Protein AF-A0A4Y2RDF8-F1 (afdb_monomer)

Sequence (264 aa):
EPVQEPASNEVEETNDKQSPEEETRMRTADEQLLQEAARREKRLGLRQSYPLIWIGDLFLVNFEVRVEIRLAYGDLAVFKNAAPSSTAAHPRIHVRKKLKFDDVPQKYLKQKIQAEKGSCVLIALPLDGNVAQWKCLQKQFIYYFNQQKIVGVSSSTRWKTRIGPSFAEPESEKVEKTDDKQPYEMKTSTSAADKEFASKRTKYEMLLFPPSKFVHRNLLPVAPKLTELLYKDQIPHLMLIISNFFHCLRCAQLLKENIQEMQL

InterPro domains:
  IPR010912 Spen paralogue/orthologue C-terminal, metazoa [PS50917] (43-245)
  IPR016194 SPOC-like, C-terminal domain superfamily [G3DSA:2.40.290.10] (43-244)
  IPR016194 SPOC-like, C-terminal domain superfamily [SSF100939] (46-242)

pLDDT: mean 71.4, std 22.65, range [27.23, 97.25]

Solvent-accessible surface area (backbone atoms only — not comparable to full-atom values): 15598 Å² total; per-residue (Å²): 131,85,87,82,84,79,89,80,90,78,90,74,77,87,73,81,71,68,50,74,67,54,56,52,50,49,54,52,50,52,53,52,51,52,51,49,50,53,53,49,52,53,52,50,54,54,56,72,74,28,55,78,77,46,65,30,34,42,35,48,93,92,45,75,32,48,30,36,31,24,50,56,42,48,29,64,64,52,46,68,76,48,48,65,54,74,84,43,100,66,28,65,48,54,46,78,46,74,42,50,54,85,76,48,65,59,74,61,49,52,55,40,68,73,27,52,72,73,13,26,36,31,39,36,32,46,42,84,93,38,65,66,30,43,49,37,41,41,64,56,50,36,42,49,29,59,74,69,43,34,29,37,30,28,72,47,92,74,62,82,80,76,88,67,90,80,72,82,73,81,89,75,80,91,80,90,84,86,88,88,80,86,86,85,87,79,80,80,75,73,46,71,63,61,59,52,58,71,58,59,70,85,43,34,35,36,38,40,36,42,82,44,74,65,49,51,67,60,36,37,85,66,31,45,71,59,41,51,52,38,61,75,72,63,51,62,47,32,44,33,42,36,30,70,44,68,69,52,60,57,50,53,50,52,49,52,52,55,52,55,64,73,73,111

Mean predicted aligned error: 15.6 Å

Nearest PDB structures (foldseek):
  7z1k-assembly1_A  TM=8.233E-01  e=2.618E-13  Homo sapiens
  1ow1-assembly1_A  TM=8.343E-01  e=1.389E-12  Homo sapiens
  7z27-assembly1_A  TM=7.099E-01  e=2.855E-09  Homo sapiens
  7z27-assembly1_B  TM=7.586E-01  e=2.917E-08  Homo sapiens

Organism: Araneus ventricosus (NCBI:txid182803)

Foldseek 3Di:
DDDDDDDDDDPDDPPPPPDPVRVVVVVVVVVVVVVVVVLVVLVVVLDVVWDFDDWAWEADDPAIATWTKTFLAADVVLCVLWDADPPDPGGYFYQPDKDALVLDPLVVVLVQLVDRYQKTKMKIAGDPPDVVNQCRLVVPPQVVCVVRNIKGKTKDPDRDDDPDDPPDDPDDDDDDDDDDDDDDDDPPCPDVVVVVVVVPDLIKMKIKAWDDPSCLVSSCVRRVSSSCSCVVSVGGMIMIMIGSCVVPSVVSVVVVVVVVVVVD

Structure (mmCIF, N/CA/C/O backbone):
data_AF-A0A4Y2RDF8-F1
#
_entry.id   AF-A0A4Y2RDF8-F1
#
loop_
_atom_site.group_PDB
_atom_site.id
_atom_site.type_symbol
_atom_site.label_atom_id
_atom_site.label_alt_id
_atom_site.label_comp_id
_atom_site.label_asym_id
_atom_site.label_entity_id
_atom_site.label_seq_id
_atom_site.pdbx_PDB_ins_code
_atom_site.Cartn_x
_atom_site.Cartn_y
_atom_site.Cartn_z
_atom_site.occupancy
_atom_site.B_iso_or_equiv
_atom_site.auth_seq_id
_atom_site.auth_comp_id
_atom_site.auth_asym_id
_atom_site.auth_atom_id
_atom_site.pdbx_PDB_model_num
ATOM 1 N N . GLU A 1 1 ? 57.483 -16.597 -73.719 1.00 41.75 1 GLU A N 1
ATOM 2 C CA . GLU A 1 1 ? 58.187 -16.664 -72.419 1.00 41.75 1 GLU A CA 1
ATOM 3 C C . GLU A 1 1 ? 59.052 -15.421 -72.254 1.00 41.75 1 GLU A C 1
ATOM 5 O O . GLU A 1 1 ? 59.444 -14.880 -73.287 1.00 41.75 1 GLU A O 1
ATOM 10 N N . PRO A 1 2 ? 59.337 -14.952 -71.027 1.00 45.59 2 PRO A N 1
ATOM 11 C CA . PRO A 1 2 ? 59.030 -15.556 -69.718 1.00 45.59 2 PRO A CA 1
ATOM 12 C C . PRO A 1 2 ? 57.703 -14.989 -69.169 1.00 45.59 2 PRO A C 1
ATOM 14 O O . PRO A 1 2 ? 57.384 -13.836 -69.427 1.00 45.59 2 PRO A O 1
ATOM 17 N N . VAL A 1 3 ? 56.750 -15.744 -68.613 1.00 43.94 3 VAL A N 1
ATOM 18 C CA . VAL A 1 3 ? 56.763 -16.716 -67.497 1.00 43.94 3 VAL A CA 1
ATOM 19 C C . VAL A 1 3 ? 57.262 -16.096 -66.200 1.00 43.94 3 VAL A C 1
ATOM 21 O O . VAL A 1 3 ? 58.461 -16.072 -65.955 1.00 43.94 3 VAL A O 1
ATOM 24 N N . GLN A 1 4 ? 56.309 -15.657 -65.372 1.00 38.34 4 GLN A N 1
ATOM 25 C CA . GLN A 1 4 ? 56.281 -15.943 -63.934 1.00 38.34 4 GLN A CA 1
ATOM 26 C C . GLN A 1 4 ? 54.918 -15.544 -63.339 1.00 38.34 4 GLN A C 1
ATOM 28 O O . GLN A 1 4 ? 54.668 -14.390 -63.016 1.00 38.34 4 GLN A O 1
ATOM 33 N N . GLU A 1 5 ? 54.043 -16.538 -63.203 1.00 43.81 5 GLU A N 1
ATOM 34 C CA . GLU A 1 5 ? 53.232 -16.724 -61.992 1.00 43.81 5 GLU A CA 1
ATOM 35 C C . GLU A 1 5 ? 54.043 -17.645 -61.055 1.00 43.81 5 GLU A C 1
ATOM 37 O O . GLU A 1 5 ? 54.848 -18.447 -61.549 1.00 43.81 5 GLU A O 1
ATOM 42 N N . PRO A 1 6 ? 53.890 -17.532 -59.724 1.00 45.00 6 PRO A N 1
ATOM 43 C CA . PRO A 1 6 ? 52.892 -18.392 -59.083 1.00 45.00 6 PRO A CA 1
ATOM 44 C C . PRO A 1 6 ? 52.112 -17.747 -57.922 1.00 45.00 6 PRO A C 1
ATOM 46 O O . PRO A 1 6 ? 52.633 -16.903 -57.203 1.00 45.00 6 PRO A O 1
ATOM 49 N N . ALA A 1 7 ? 50.874 -18.238 -57.765 1.00 38.28 7 ALA A N 1
ATOM 50 C CA . ALA A 1 7 ? 50.179 -18.646 -56.532 1.00 38.28 7 ALA A CA 1
ATOM 51 C C . ALA A 1 7 ? 50.362 -17.780 -55.261 1.00 38.28 7 ALA A C 1
ATOM 53 O O . ALA A 1 7 ? 51.463 -17.566 -54.773 1.00 38.28 7 ALA A O 1
ATOM 54 N N . SER A 1 8 ? 49.311 -17.417 -54.525 1.00 39.34 8 SER A N 1
ATOM 55 C CA . SER A 1 8 ? 48.459 -18.366 -53.794 1.00 39.34 8 SER A CA 1
ATOM 56 C C . SER A 1 8 ? 47.282 -17.623 -53.153 1.00 39.34 8 SER A C 1
ATOM 58 O O . SER A 1 8 ? 47.418 -16.469 -52.757 1.00 39.34 8 SER A O 1
ATOM 60 N N . ASN A 1 9 ? 46.152 -18.317 -53.020 1.00 46.41 9 ASN A N 1
ATOM 61 C CA . ASN A 1 9 ? 45.023 -17.936 -52.176 1.00 46.41 9 ASN A CA 1
ATOM 62 C C . ASN A 1 9 ? 45.459 -17.664 -50.732 1.00 46.41 9 ASN A C 1
ATOM 64 O O . ASN A 1 9 ? 46.048 -18.555 -50.130 1.00 46.41 9 ASN A O 1
ATOM 68 N N . GLU A 1 10 ? 44.998 -16.561 -50.145 1.00 39.53 10 GLU A N 1
ATOM 69 C CA . GLU A 1 10 ? 44.639 -16.531 -48.725 1.00 39.53 10 GLU A CA 1
ATOM 70 C C . GLU A 1 10 ? 43.267 -15.866 -48.583 1.00 39.53 10 GLU A C 1
ATOM 72 O O . GLU A 1 10 ? 43.084 -14.656 -48.709 1.00 39.53 10 GLU A O 1
ATOM 77 N N . VAL A 1 11 ? 42.270 -16.726 -48.383 1.00 53.81 11 VAL A N 1
ATOM 78 C CA . VAL A 1 11 ? 41.083 -16.389 -47.609 1.00 53.81 11 VAL A CA 1
ATOM 79 C C . VAL A 1 11 ? 41.584 -16.250 -46.176 1.00 53.81 11 VAL A C 1
ATOM 81 O O . VAL A 1 11 ? 41.908 -17.262 -45.564 1.00 53.81 11 VAL A O 1
ATOM 84 N N . GLU A 1 12 ? 41.653 -15.036 -45.642 1.00 40.97 12 GLU A N 1
ATOM 85 C CA . GLU A 1 12 ? 41.773 -14.838 -44.198 1.00 40.97 12 GLU A CA 1
ATOM 86 C C . GLU A 1 12 ? 40.675 -13.892 -43.720 1.00 40.97 12 GLU A C 1
ATOM 88 O O . GLU A 1 12 ? 40.659 -12.691 -43.986 1.00 40.97 12 GLU A O 1
ATOM 93 N N . GLU A 1 13 ? 39.698 -14.546 -43.094 1.00 43.19 13 GLU A N 1
ATOM 94 C CA . GLU A 1 13 ? 38.758 -14.069 -42.092 1.00 43.19 13 GLU A CA 1
ATOM 95 C C . GLU A 1 13 ? 38.870 -12.581 -41.742 1.00 43.19 13 GLU A C 1
ATOM 97 O O . GLU A 1 13 ? 39.771 -12.141 -41.024 1.00 43.19 13 GLU A O 1
ATOM 102 N N . THR A 1 14 ? 37.836 -11.823 -42.113 1.00 36.94 14 THR A N 1
ATOM 103 C CA . THR A 1 14 ? 37.404 -10.671 -41.322 1.00 36.94 14 THR A CA 1
ATOM 104 C C . THR A 1 14 ? 36.994 -11.189 -39.947 1.00 36.94 14 THR A C 1
ATOM 106 O O . THR A 1 14 ? 35.828 -11.472 -39.679 1.00 36.94 14 THR A O 1
ATOM 109 N N . ASN A 1 15 ? 37.988 -11.397 -39.089 1.00 45.19 15 ASN A N 1
ATOM 110 C CA . ASN A 1 15 ? 37.804 -11.639 -37.677 1.00 45.19 15 ASN A CA 1
ATOM 111 C C . ASN A 1 15 ? 37.288 -10.315 -37.106 1.00 45.19 15 ASN A C 1
ATOM 113 O O . ASN A 1 15 ? 38.071 -9.437 -36.735 1.00 45.19 15 ASN A O 1
ATOM 117 N N . ASP A 1 16 ? 35.961 -10.164 -37.102 1.00 49.50 16 ASP A N 1
ATOM 118 C CA . ASP A 1 16 ? 35.228 -9.183 -36.308 1.00 49.50 16 ASP A CA 1
ATOM 119 C C . ASP A 1 16 ? 35.537 -9.469 -34.834 1.00 49.50 16 ASP A C 1
ATOM 121 O O . ASP A 1 16 ? 34.759 -10.064 -34.088 1.00 49.50 16 ASP A O 1
ATOM 125 N N . LYS A 1 17 ? 36.738 -9.074 -34.403 1.00 51.31 17 LYS A N 1
ATOM 126 C CA . LYS A 1 17 ? 37.098 -8.977 -32.998 1.00 51.31 17 LYS A CA 1
ATOM 127 C C . LYS A 1 17 ? 36.270 -7.833 -32.443 1.00 51.31 17 LYS A C 1
ATOM 129 O O . LYS A 1 17 ? 36.720 -6.687 -32.418 1.00 51.31 17 LYS A O 1
ATOM 134 N N . GLN A 1 18 ? 35.045 -8.155 -32.028 1.00 55.91 18 GLN A N 1
ATOM 135 C CA . GLN A 1 18 ? 34.270 -7.308 -31.137 1.00 55.91 18 GLN A CA 1
ATOM 136 C C . GLN A 1 18 ? 35.207 -6.841 -30.030 1.00 55.91 18 GLN A C 1
ATOM 138 O O . GLN A 1 18 ? 35.876 -7.643 -29.373 1.00 55.91 18 GLN A O 1
ATOM 143 N N . SER A 1 19 ? 35.319 -5.520 -29.904 1.00 59.12 19 SER A N 1
ATOM 144 C CA . SER A 1 19 ? 36.181 -4.902 -28.908 1.00 59.12 19 SER A CA 1
ATOM 145 C C . SER A 1 19 ? 35.853 -5.502 -27.534 1.00 59.12 19 SER A C 1
ATOM 147 O O . SER A 1 19 ? 34.668 -5.681 -27.230 1.00 59.12 19 SER A O 1
ATOM 149 N N . PRO A 1 20 ? 36.848 -5.776 -26.670 1.00 62.62 20 PRO A N 1
ATOM 150 C CA . PRO A 1 20 ? 36.609 -6.280 -25.316 1.00 62.62 20 PRO A CA 1
ATOM 151 C C . PRO A 1 20 ? 35.584 -5.434 -24.538 1.00 62.62 20 PRO A C 1
ATOM 153 O O . PRO A 1 20 ? 34.871 -5.936 -23.669 1.00 62.62 20 PRO A O 1
ATOM 156 N N . GLU A 1 21 ? 35.472 -4.144 -24.869 1.00 63.12 21 GLU A N 1
ATOM 157 C CA . GLU A 1 21 ? 34.476 -3.237 -24.299 1.00 63.12 21 GLU A CA 1
ATOM 158 C C . GLU A 1 21 ? 33.041 -3.545 -24.745 1.00 63.12 21 GLU A C 1
ATOM 160 O O . GLU A 1 21 ? 32.105 -3.385 -23.964 1.00 63.12 21 GLU A O 1
ATOM 165 N N . GLU A 1 22 ? 32.849 -3.980 -25.986 1.00 62.03 22 GLU A N 1
ATOM 166 C CA . GLU A 1 22 ? 31.542 -4.285 -26.567 1.00 62.03 22 GLU A CA 1
ATOM 167 C C . GLU A 1 22 ? 31.028 -5.643 -26.080 1.00 62.03 22 GLU A C 1
ATOM 169 O O . GLU A 1 22 ? 29.873 -5.755 -25.670 1.00 62.03 22 GLU A O 1
ATOM 174 N N . GLU A 1 23 ? 31.916 -6.634 -25.966 1.00 62.25 23 GLU A N 1
ATOM 175 C CA . GLU A 1 23 ? 31.607 -7.930 -25.354 1.00 62.25 23 GLU A CA 1
ATOM 176 C C . GLU A 1 23 ? 31.261 -7.786 -23.859 1.00 62.25 23 GLU A C 1
ATOM 178 O O . GLU A 1 23 ? 30.297 -8.379 -23.369 1.00 62.25 23 GLU A O 1
ATOM 183 N N . THR A 1 24 ? 31.975 -6.917 -23.132 1.00 66.94 24 THR A N 1
ATOM 184 C CA . THR A 1 24 ? 31.667 -6.614 -21.723 1.00 66.94 24 THR A CA 1
ATOM 185 C C . THR A 1 24 ? 30.331 -5.872 -21.578 1.00 66.94 24 THR A C 1
ATOM 187 O O . THR A 1 24 ? 29.548 -6.167 -20.668 1.00 66.94 24 THR A O 1
ATOM 190 N N . ARG A 1 25 ? 30.014 -4.937 -22.487 1.00 66.88 25 ARG A N 1
ATOM 191 C CA . ARG A 1 25 ? 28.723 -4.223 -22.505 1.00 66.88 25 ARG A CA 1
ATOM 192 C C . ARG A 1 25 ? 27.553 -5.156 -22.809 1.00 66.88 25 ARG A C 1
ATOM 194 O O . ARG A 1 25 ? 26.530 -5.049 -22.136 1.00 66.88 25 ARG A O 1
ATOM 201 N N . MET A 1 26 ? 27.703 -6.079 -23.759 1.00 59.88 26 MET A N 1
ATOM 202 C CA . MET A 1 26 ? 26.665 -7.063 -24.083 1.00 59.88 26 MET A CA 1
ATOM 203 C C . MET A 1 26 ? 26.424 -8.042 -22.932 1.00 59.88 26 MET A C 1
ATOM 205 O O . MET A 1 26 ? 25.277 -8.224 -22.535 1.00 59.88 26 MET A O 1
ATOM 209 N N . ARG A 1 27 ? 27.481 -8.570 -22.296 1.00 66.69 27 ARG A N 1
ATOM 210 C CA . ARG A 1 27 ? 27.340 -9.423 -21.098 1.00 66.69 27 ARG A CA 1
ATOM 211 C C . ARG A 1 27 ? 26.617 -8.702 -19.957 1.00 66.69 27 ARG A C 1
ATOM 213 O O . ARG A 1 27 ? 25.737 -9.272 -19.320 1.00 66.69 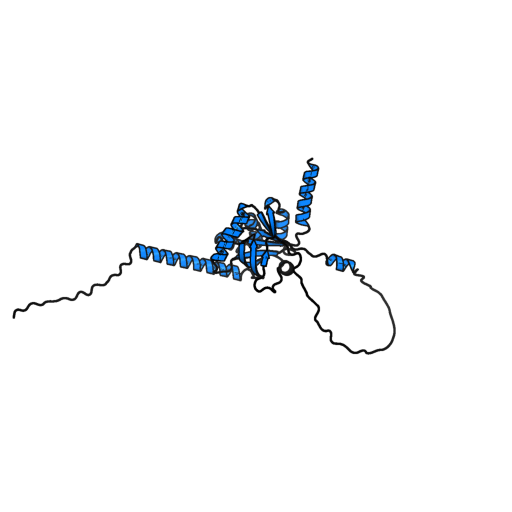27 ARG A O 1
ATOM 220 N N . THR A 1 28 ? 26.922 -7.419 -19.753 1.00 73.94 28 THR A N 1
ATOM 221 C CA . THR A 1 28 ? 26.233 -6.587 -18.753 1.00 73.94 28 THR A CA 1
ATOM 222 C C . THR A 1 28 ? 24.757 -6.363 -19.114 1.00 73.94 28 THR A C 1
ATOM 224 O O . THR A 1 28 ? 23.900 -6.327 -18.230 1.00 73.94 28 THR A O 1
ATOM 227 N N . ALA A 1 29 ? 24.438 -6.203 -20.401 1.00 73.94 29 ALA A N 1
ATOM 228 C CA . ALA A 1 29 ? 23.066 -6.024 -20.871 1.00 73.94 29 ALA A CA 1
ATOM 229 C C . ALA A 1 29 ? 22.230 -7.305 -20.710 1.00 73.94 29 ALA A C 1
ATOM 231 O O . ALA A 1 29 ? 21.101 -7.230 -20.220 1.00 73.94 29 ALA A O 1
ATOM 232 N N . ASP A 1 30 ? 22.795 -8.469 -21.030 1.00 75.94 30 ASP A N 1
ATOM 233 C CA . ASP A 1 30 ? 22.138 -9.768 -20.849 1.00 75.94 30 ASP A CA 1
ATOM 234 C C . ASP A 1 30 ? 21.890 -10.077 -19.369 1.00 75.94 30 ASP A C 1
ATOM 236 O O . ASP A 1 30 ? 20.794 -10.501 -18.994 1.00 75.94 30 ASP A O 1
ATOM 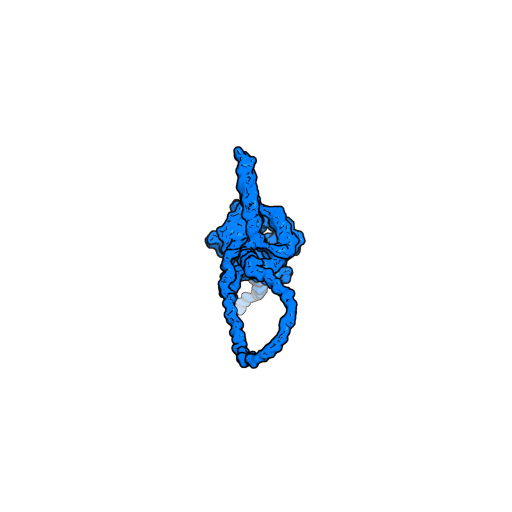240 N N . GLU A 1 31 ? 22.854 -9.775 -18.493 1.00 75.94 31 GLU A N 1
ATOM 241 C CA . GLU A 1 31 ? 22.674 -9.887 -17.042 1.00 75.94 31 GLU A CA 1
ATOM 242 C C . GLU A 1 31 ? 21.566 -8.963 -16.519 1.00 75.94 31 GLU A C 1
ATOM 244 O O . GLU A 1 31 ? 20.743 -9.377 -15.697 1.00 75.94 31 GLU A O 1
ATOM 249 N N . GLN A 1 32 ? 21.491 -7.720 -17.006 1.00 77.44 32 GLN A N 1
ATOM 250 C CA . GLN A 1 32 ? 20.413 -6.793 -16.644 1.00 77.44 32 GLN A CA 1
ATOM 251 C C . GLN A 1 32 ? 19.046 -7.293 -17.119 1.00 77.44 32 GLN A C 1
ATOM 253 O O . GLN A 1 32 ? 18.057 -7.176 -16.386 1.00 77.44 32 GLN A O 1
ATOM 258 N N . LEU A 1 33 ? 18.984 -7.871 -18.317 1.00 76.38 33 LEU A N 1
ATOM 259 C CA . LEU A 1 33 ? 17.758 -8.391 -18.910 1.00 76.38 33 LEU A CA 1
ATOM 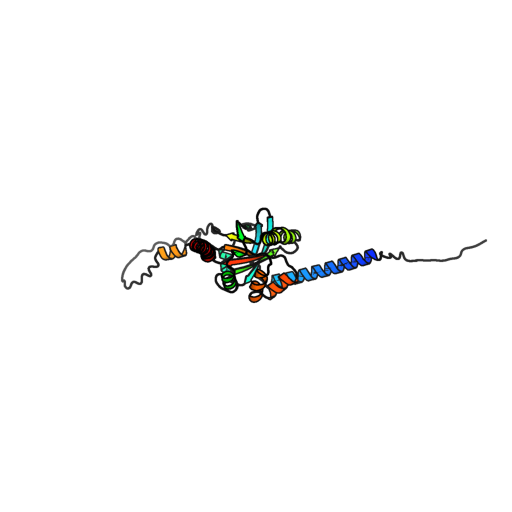260 C C . LEU A 1 33 ? 17.263 -9.637 -18.161 1.00 76.38 33 LEU A C 1
ATOM 262 O O . LEU A 1 33 ? 16.082 -9.713 -17.816 1.00 76.38 33 LEU A O 1
ATOM 266 N N . LEU A 1 34 ? 18.167 -10.551 -17.800 1.00 73.25 34 LEU A N 1
ATOM 267 C CA . LEU A 1 34 ? 17.894 -11.693 -16.920 1.00 73.25 34 LEU A CA 1
ATOM 268 C C . LEU A 1 34 ? 17.412 -11.244 -15.536 1.00 73.25 34 LEU A C 1
ATOM 270 O O . LEU A 1 34 ? 16.440 -11.784 -15.000 1.00 73.25 34 LEU A O 1
ATOM 274 N N . GLN A 1 35 ? 18.045 -10.221 -14.960 1.00 74.56 35 GLN A N 1
ATOM 275 C CA . GLN A 1 35 ? 17.655 -9.695 -13.655 1.00 74.56 35 GLN A CA 1
ATOM 276 C C . GLN A 1 35 ? 16.261 -9.047 -13.693 1.00 74.56 35 GLN A C 1
ATOM 278 O O . GLN A 1 35 ? 15.476 -9.218 -12.757 1.00 74.56 35 GLN A O 1
ATOM 283 N N . GLU A 1 36 ? 15.918 -8.334 -14.768 1.00 74.50 36 GLU A N 1
ATOM 284 C CA . GLU A 1 36 ? 14.583 -7.760 -14.951 1.00 74.50 36 GLU A CA 1
ATOM 285 C C . GLU A 1 36 ? 13.522 -8.833 -15.227 1.00 74.50 36 GLU A C 1
ATOM 287 O O . GLU A 1 36 ? 12.419 -8.753 -14.680 1.00 74.50 36 GLU A O 1
ATOM 292 N N . ALA A 1 37 ? 13.856 -9.875 -15.995 1.00 68.56 37 ALA A N 1
ATOM 293 C CA . ALA A 1 37 ? 12.984 -11.027 -16.211 1.00 68.56 37 ALA A CA 1
ATOM 294 C C . ALA A 1 37 ? 12.666 -11.742 -14.887 1.00 68.56 37 ALA A C 1
ATOM 296 O O . ALA A 1 37 ? 11.494 -11.942 -14.563 1.00 68.56 37 ALA A O 1
ATOM 297 N N . ALA A 1 38 ? 13.679 -12.000 -14.054 1.00 69.94 38 ALA A N 1
ATOM 298 C CA . ALA A 1 38 ? 13.498 -12.582 -12.725 1.00 69.94 38 ALA A CA 1
ATOM 299 C C . ALA A 1 38 ? 12.664 -11.675 -11.798 1.00 69.94 38 ALA A C 1
ATOM 301 O O . ALA A 1 38 ? 11.783 -12.146 -11.073 1.00 69.94 38 ALA A O 1
ATOM 302 N N . ARG A 1 39 ? 12.881 -10.350 -11.831 1.00 72.75 39 ARG A N 1
ATOM 303 C CA . ARG A 1 39 ? 12.031 -9.387 -11.101 1.00 72.75 39 ARG A CA 1
ATOM 304 C C . ARG A 1 39 ? 10.587 -9.420 -11.592 1.00 72.75 39 ARG A C 1
ATOM 306 O O . ARG A 1 39 ? 9.659 -9.261 -10.798 1.00 72.75 39 ARG A O 1
ATOM 313 N N . ARG A 1 40 ? 10.369 -9.576 -12.896 1.00 71.75 40 ARG A N 1
ATOM 314 C CA . ARG A 1 40 ? 9.034 -9.661 -13.498 1.00 71.75 40 ARG A CA 1
ATOM 315 C C . ARG A 1 40 ? 8.315 -10.937 -13.069 1.00 71.75 40 ARG A C 1
ATOM 317 O O . ARG A 1 40 ? 7.166 -10.857 -12.649 1.00 71.75 40 ARG A O 1
ATOM 324 N N . GLU A 1 41 ? 8.990 -12.076 -13.090 1.00 69.44 41 GLU A N 1
ATOM 325 C CA . GLU A 1 41 ? 8.427 -13.357 -12.655 1.00 69.44 41 GLU A CA 1
ATOM 326 C C . GLU A 1 41 ? 8.017 -13.340 -11.174 1.00 69.44 41 GLU A C 1
ATOM 328 O O . GLU A 1 41 ? 6.893 -13.703 -10.825 1.00 69.44 41 GLU A O 1
ATOM 333 N N . LYS A 1 42 ? 8.862 -12.795 -10.293 1.00 70.69 42 LYS A N 1
ATOM 334 C CA . LYS A 1 42 ? 8.507 -12.621 -8.874 1.00 70.69 42 LYS A CA 1
ATOM 335 C C . LYS A 1 42 ? 7.296 -11.709 -8.672 1.00 70.69 42 LYS A C 1
ATOM 337 O O . LYS A 1 42 ? 6.428 -12.005 -7.847 1.00 70.69 42 LYS A O 1
ATOM 342 N N . ARG A 1 43 ? 7.201 -10.617 -9.442 1.00 73.38 43 ARG A N 1
ATOM 343 C CA . ARG A 1 43 ? 6.013 -9.747 -9.439 1.00 73.38 43 ARG A CA 1
ATOM 344 C C . ARG A 1 43 ? 4.768 -10.511 -9.879 1.00 73.38 43 ARG A C 1
ATOM 346 O O . ARG A 1 43 ? 3.718 -10.325 -9.274 1.00 73.38 43 ARG A O 1
ATOM 353 N N . LEU A 1 44 ? 4.867 -11.418 -10.849 1.00 69.19 44 LEU A N 1
ATOM 354 C CA . LEU A 1 44 ? 3.750 -12.287 -11.234 1.00 69.19 44 LEU A CA 1
ATOM 355 C C . LEU A 1 44 ? 3.323 -13.213 -10.083 1.00 69.19 44 LEU A C 1
ATOM 357 O O . LEU A 1 44 ? 2.127 -13.318 -9.814 1.00 69.19 44 LEU A O 1
ATOM 361 N N . GLY A 1 45 ? 4.267 -13.791 -9.333 1.00 72.25 45 GLY A N 1
ATOM 362 C CA . GLY A 1 45 ? 3.961 -14.611 -8.150 1.00 72.25 45 GLY A CA 1
ATOM 363 C C . GLY A 1 45 ? 3.204 -13.846 -7.053 1.00 72.25 45 GLY A C 1
ATOM 364 O O . GLY A 1 45 ? 2.224 -14.349 -6.490 1.00 72.25 45 GLY A O 1
ATOM 365 N N . LEU A 1 46 ? 3.582 -12.584 -6.810 1.00 76.81 46 LEU A N 1
ATOM 366 C CA . LEU A 1 46 ? 2.847 -11.661 -5.931 1.00 76.81 46 LEU A CA 1
ATOM 367 C C . LEU A 1 46 ? 1.395 -11.484 -6.395 1.00 76.81 46 LEU A C 1
ATOM 369 O O . LEU A 1 46 ? 0.453 -11.504 -5.601 1.00 76.81 46 LEU A O 1
ATOM 373 N N . ARG A 1 47 ? 1.225 -11.310 -7.708 1.00 77.31 47 ARG A N 1
ATOM 374 C CA . ARG A 1 47 ? -0.055 -11.008 -8.347 1.00 77.31 47 ARG A CA 1
ATOM 375 C C . ARG A 1 47 ? -1.002 -12.200 -8.403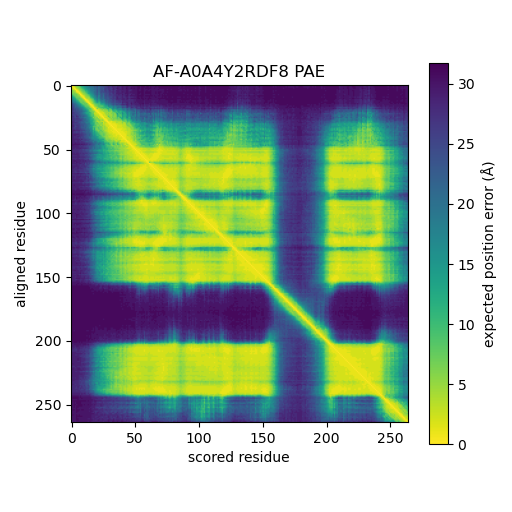 1.00 77.31 47 ARG A C 1
ATOM 377 O O . ARG A 1 47 ? -2.213 -12.002 -8.456 1.00 77.31 47 ARG A O 1
ATOM 384 N N . GLN A 1 48 ? -0.467 -13.411 -8.383 1.00 77.81 48 GLN A N 1
ATOM 385 C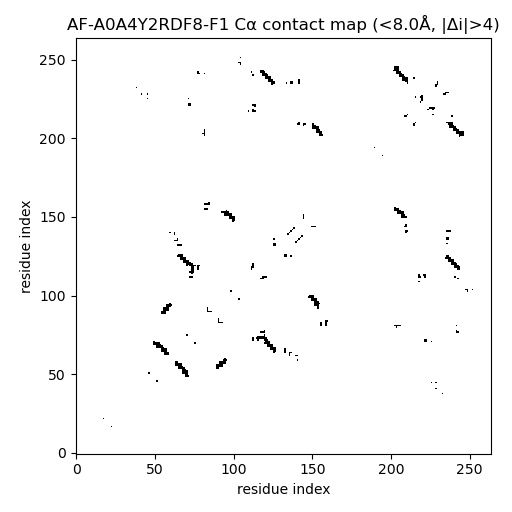 CA . GLN A 1 48 ? -1.257 -14.635 -8.298 1.00 77.81 48 GLN A CA 1
ATOM 386 C C . GLN A 1 48 ? -1.675 -14.939 -6.854 1.00 77.81 48 GLN A C 1
ATOM 388 O O . GLN A 1 48 ? -2.771 -15.436 -6.626 1.00 77.81 48 GLN A O 1
ATOM 393 N N . SER A 1 49 ? -0.832 -14.590 -5.876 1.00 85.19 49 SER A N 1
ATOM 394 C CA . SER A 1 49 ? -1.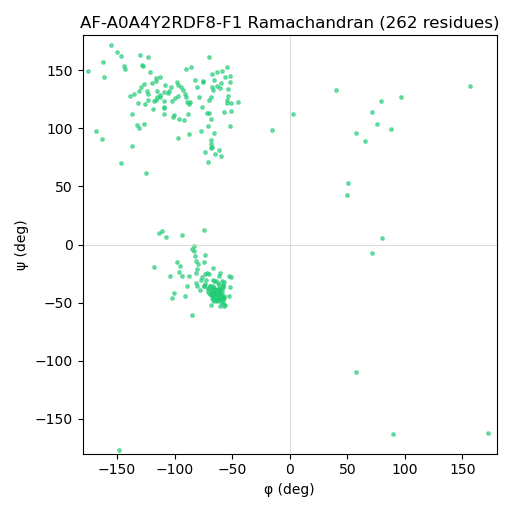058 -14.929 -4.463 1.00 85.19 49 SER A CA 1
ATOM 395 C C . SER A 1 49 ? -2.016 -13.981 -3.732 1.00 85.19 49 SER A C 1
ATOM 397 O O . SER A 1 49 ? -2.619 -14.374 -2.737 1.00 85.19 49 SER A O 1
ATOM 399 N N . TYR A 1 50 ? -2.153 -12.735 -4.198 1.00 89.69 50 TYR A N 1
ATOM 400 C CA . TYR A 1 50 ? -2.983 -11.711 -3.554 1.00 89.69 50 TYR A CA 1
ATOM 401 C C . TYR A 1 50 ? -3.982 -11.125 -4.551 1.00 89.69 50 TYR A C 1
ATOM 403 O O . TYR A 1 50 ? -3.551 -10.562 -5.563 1.00 89.69 50 TYR A O 1
ATOM 411 N N . PRO A 1 51 ? -5.301 -11.218 -4.303 1.00 91.12 51 PRO A N 1
ATOM 412 C CA . PRO A 1 51 ? -6.293 -10.889 -5.313 1.00 91.12 51 PRO A CA 1
ATOM 413 C C . PRO A 1 51 ? -6.290 -9.392 -5.625 1.00 91.12 51 PRO A C 1
ATOM 415 O O . PRO A 1 51 ? -6.241 -8.541 -4.731 1.00 91.12 51 PRO A O 1
ATOM 418 N N . LEU A 1 52 ? -6.353 -9.084 -6.919 1.00 91.75 52 LEU A N 1
ATOM 419 C CA . LEU A 1 52 ? -6.578 -7.738 -7.429 1.00 91.75 52 LEU A CA 1
ATOM 420 C C . LEU A 1 52 ? -8.019 -7.326 -7.134 1.00 91.75 52 LEU A C 1
ATOM 422 O O . LEU A 1 52 ? -8.949 -8.012 -7.549 1.00 91.75 52 LEU A O 1
ATOM 426 N N . ILE A 1 53 ? -8.201 -6.198 -6.451 1.00 91.75 53 ILE A N 1
ATOM 427 C CA . ILE A 1 53 ? -9.540 -5.726 -6.069 1.00 91.75 53 ILE A CA 1
ATOM 428 C C . ILE A 1 53 ? -9.904 -4.380 -6.685 1.00 91.75 53 ILE A C 1
ATOM 430 O O . ILE A 1 53 ? -11.082 -4.031 -6.728 1.00 91.75 53 ILE A O 1
ATOM 434 N N . TRP A 1 54 ? -8.911 -3.607 -7.130 1.00 91.38 54 TRP A N 1
ATOM 435 C CA . TRP A 1 54 ? -9.140 -2.279 -7.687 1.00 91.38 54 TRP A CA 1
ATOM 436 C C . TRP A 1 54 ? -7.952 -1.811 -8.526 1.00 91.38 54 TRP A C 1
ATOM 438 O O . TRP A 1 54 ? -6.801 -2.071 -8.181 1.00 91.38 54 TRP A O 1
ATOM 448 N N . ILE A 1 55 ? -8.237 -1.092 -9.609 1.00 91.75 55 ILE A N 1
ATOM 449 C CA . ILE A 1 55 ? -7.253 -0.365 -10.415 1.00 91.75 55 ILE A CA 1
ATOM 450 C C . ILE A 1 55 ? -7.769 1.056 -10.580 1.00 91.75 55 ILE A C 1
ATOM 452 O O . ILE A 1 55 ? -8.940 1.255 -10.903 1.00 91.75 55 ILE A O 1
ATOM 456 N N . GLY A 1 56 ? -6.888 2.032 -10.418 1.00 92.06 56 GLY A N 1
ATOM 457 C CA . GLY A 1 56 ? -7.226 3.430 -10.619 1.00 92.06 56 GLY A CA 1
ATOM 458 C C . GLY A 1 56 ? -6.097 4.346 -10.188 1.00 92.06 56 GLY A C 1
ATOM 459 O O . GLY A 1 56 ? -4.954 3.914 -10.031 1.00 92.06 56 GLY A O 1
ATOM 460 N N . ASP A 1 57 ? -6.434 5.609 -9.984 1.00 92.69 57 ASP A N 1
ATOM 461 C CA . ASP A 1 57 ? -5.449 6.665 -9.797 1.00 92.69 57 ASP A CA 1
ATOM 462 C C . ASP A 1 57 ? -5.440 7.150 -8.342 1.00 92.69 57 ASP A C 1
ATOM 464 O O . ASP A 1 57 ? -6.485 7.445 -7.746 1.00 92.69 57 ASP A O 1
ATOM 468 N N . LEU A 1 58 ? -4.249 7.239 -7.752 1.00 93.81 58 LEU A N 1
ATOM 469 C CA . LEU A 1 58 ? -4.016 7.935 -6.492 1.00 93.81 58 LEU A CA 1
ATOM 470 C C . LEU A 1 58 ? -3.597 9.372 -6.787 1.00 93.81 58 LEU A C 1
ATOM 472 O O . LEU A 1 58 ? -2.682 9.607 -7.572 1.00 93.81 58 LEU A O 1
ATOM 476 N N . PHE A 1 59 ? -4.220 10.317 -6.088 1.00 93.25 59 PHE A N 1
ATOM 477 C CA . PHE A 1 59 ? -3.905 11.740 -6.165 1.00 93.25 59 PHE A CA 1
ATOM 478 C C . PHE A 1 59 ? -3.361 12.246 -4.835 1.00 93.25 59 PHE A C 1
ATOM 480 O O . PHE A 1 59 ? -4.005 12.106 -3.789 1.00 93.25 59 PHE A O 1
ATOM 487 N N . LEU A 1 60 ? -2.195 12.883 -4.884 1.00 91.56 60 LEU A N 1
ATOM 488 C CA . LEU A 1 60 ? -1.550 13.522 -3.744 1.00 91.56 60 LEU A CA 1
ATOM 489 C C . LEU A 1 60 ? -0.986 14.871 -4.176 1.00 91.56 60 LEU A C 1
ATOM 491 O O . LEU A 1 60 ? -0.005 14.933 -4.910 1.00 91.56 60 LEU A O 1
ATOM 495 N N . VAL A 1 61 ? -1.563 15.957 -3.658 1.00 86.31 61 VAL A N 1
ATOM 496 C CA . VAL A 1 61 ? -1.187 17.322 -4.063 1.00 86.31 61 VAL A CA 1
ATOM 497 C C . VAL A 1 61 ? -1.373 17.470 -5.583 1.00 86.31 61 VAL A C 1
ATOM 499 O O . VAL A 1 61 ? -2.514 17.417 -6.030 1.00 86.31 61 VAL A O 1
ATOM 502 N N . ASN A 1 62 ? -0.287 17.572 -6.357 1.00 85.69 62 ASN A N 1
ATOM 503 C CA . ASN A 1 62 ? -0.291 17.700 -7.820 1.00 85.69 62 ASN A CA 1
ATOM 504 C C . ASN A 1 62 ? 0.252 16.440 -8.515 1.00 85.69 62 ASN A C 1
ATOM 506 O O . ASN A 1 62 ? 0.570 16.473 -9.700 1.00 85.69 62 ASN A O 1
ATOM 510 N N . PHE A 1 63 ? 0.419 15.351 -7.766 1.00 91.06 63 PHE A N 1
ATOM 511 C CA . PHE A 1 63 ? 0.947 14.093 -8.269 1.00 91.06 63 PHE A CA 1
ATOM 512 C C . PHE A 1 63 ? -0.184 13.096 -8.480 1.00 91.06 63 PHE A C 1
ATOM 514 O O . PHE A 1 63 ? -1.050 12.928 -7.615 1.00 91.06 63 PHE A O 1
ATOM 521 N N . GLU A 1 64 ? -0.132 12.418 -9.619 1.00 93.25 64 GLU A N 1
ATOM 522 C CA . GLU A 1 64 ? -1.053 11.361 -10.009 1.00 93.25 64 GLU A CA 1
ATOM 523 C C . GLU A 1 64 ? -0.248 10.098 -10.299 1.00 93.25 64 GLU A C 1
ATOM 525 O O . GLU A 1 64 ? 0.740 10.125 -11.041 1.00 93.25 64 GLU A O 1
ATOM 530 N N . VAL A 1 65 ? -0.659 8.989 -9.691 1.00 94.06 65 VAL A N 1
ATOM 531 C CA . VAL A 1 65 ? -0.059 7.683 -9.947 1.00 94.06 65 VAL A CA 1
ATOM 532 C C . VAL A 1 65 ? -1.136 6.631 -10.112 1.00 94.06 65 VAL A C 1
ATOM 534 O O . VAL A 1 65 ? -2.023 6.479 -9.273 1.00 94.06 65 VAL A O 1
ATOM 537 N N . ARG A 1 66 ? -1.029 5.872 -11.193 1.00 93.38 66 ARG A N 1
ATOM 538 C CA . ARG A 1 66 ? -1.915 4.763 -11.496 1.00 93.38 66 ARG A CA 1
ATOM 539 C C . ARG A 1 66 ? -1.418 3.497 -10.825 1.00 93.38 66 ARG A C 1
ATOM 541 O O . ARG A 1 66 ? -0.289 3.054 -11.057 1.00 93.38 66 ARG A O 1
ATOM 548 N N . VAL A 1 67 ? -2.277 2.912 -10.005 1.00 93.62 67 VAL A N 1
ATOM 549 C CA . VAL A 1 67 ? -1.946 1.769 -9.159 1.00 93.62 67 VAL A CA 1
ATOM 550 C C . VAL A 1 67 ? -2.944 0.640 -9.336 1.00 93.62 67 VAL A C 1
ATOM 552 O O . VAL A 1 67 ? -4.116 0.840 -9.662 1.00 93.62 67 VAL A O 1
ATOM 555 N N . GLU A 1 68 ? -2.470 -0.560 -9.053 1.00 92.62 68 GLU A N 1
ATOM 556 C CA . GLU A 1 68 ? -3.315 -1.681 -8.691 1.00 92.62 68 GLU A CA 1
ATOM 557 C C . GLU A 1 68 ? -3.338 -1.828 -7.170 1.00 92.62 68 GLU A C 1
ATOM 559 O O . GLU A 1 68 ? -2.319 -1.669 -6.499 1.00 92.62 68 GLU A O 1
ATOM 564 N N . ILE A 1 69 ? -4.504 -2.128 -6.613 1.00 94.06 69 ILE A N 1
ATOM 565 C CA . ILE A 1 69 ? -4.684 -2.392 -5.191 1.00 94.06 69 ILE A CA 1
ATOM 566 C C . ILE A 1 69 ? -5.055 -3.858 -5.023 1.00 94.06 69 ILE A C 1
ATOM 568 O O . ILE A 1 69 ? -6.005 -4.357 -5.636 1.00 94.06 69 ILE A O 1
ATOM 572 N N . ARG A 1 70 ? -4.300 -4.539 -4.163 1.00 94.00 70 ARG A N 1
ATOM 573 C CA . ARG A 1 70 ? -4.485 -5.951 -3.830 1.00 94.00 70 ARG A CA 1
ATOM 574 C C . ARG A 1 70 ? -4.862 -6.116 -2.370 1.00 94.00 70 ARG A C 1
ATOM 576 O O . ARG A 1 70 ? -4.365 -5.382 -1.513 1.00 94.00 70 ARG A O 1
ATOM 583 N N . LEU A 1 71 ? -5.734 -7.081 -2.094 1.00 94.19 71 LEU A N 1
ATOM 584 C CA . LEU A 1 71 ? -6.103 -7.442 -0.727 1.00 94.19 71 LEU A CA 1
ATOM 585 C C . LEU A 1 71 ? -4.974 -8.253 -0.096 1.00 94.19 71 LEU A C 1
ATOM 587 O O . LEU A 1 71 ? -4.647 -9.330 -0.585 1.00 94.19 71 LEU A O 1
ATOM 591 N N . ALA A 1 72 ? -4.394 -7.735 0.986 1.00 94.06 72 ALA A N 1
ATOM 592 C CA . ALA A 1 72 ? -3.396 -8.451 1.772 1.00 94.06 72 ALA A CA 1
ATOM 593 C C . ALA A 1 72 ? -4.045 -9.258 2.900 1.00 94.06 72 ALA A C 1
ATOM 595 O O . ALA A 1 72 ? -3.661 -10.402 3.122 1.00 94.06 72 ALA A O 1
ATOM 596 N N . TYR A 1 73 ? -5.005 -8.655 3.612 1.00 94.31 73 TYR A N 1
ATOM 597 C CA . TYR A 1 73 ? -5.671 -9.266 4.763 1.00 94.31 73 TYR A CA 1
ATOM 598 C C . TYR A 1 73 ? -6.992 -8.554 5.114 1.00 94.31 73 TYR A C 1
ATOM 600 O O . TYR A 1 73 ? -7.161 -7.365 4.827 1.00 94.31 73 TYR A O 1
ATOM 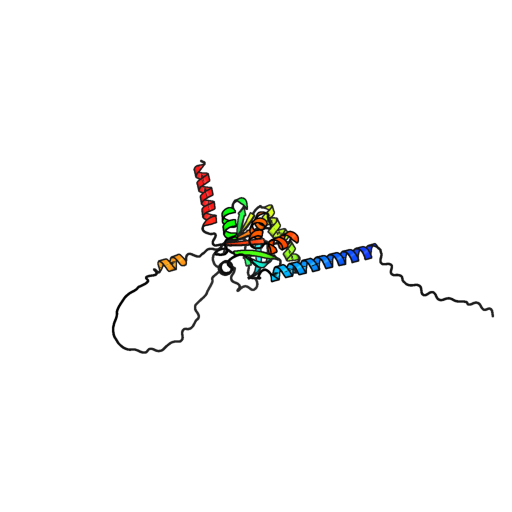608 N N . GLY A 1 74 ? -7.902 -9.256 5.792 1.00 91.94 74 GLY A N 1
ATOM 609 C CA . GLY A 1 74 ? -9.138 -8.702 6.354 1.00 91.94 74 GLY A CA 1
ATOM 610 C C . GLY A 1 74 ? -10.349 -8.739 5.417 1.00 91.94 74 GLY A C 1
ATOM 611 O O . GLY A 1 74 ? -10.381 -9.460 4.421 1.00 91.94 74 GLY A O 1
ATOM 612 N N . ASP A 1 75 ? -11.366 -7.948 5.753 1.00 89.38 75 ASP A N 1
ATOM 613 C CA . ASP A 1 75 ? -12.700 -8.029 5.158 1.00 89.38 75 ASP A CA 1
ATOM 614 C C . ASP A 1 75 ? -12.838 -7.170 3.889 1.00 89.38 75 ASP A C 1
ATOM 616 O O . ASP A 1 75 ? -12.871 -5.937 3.933 1.00 89.38 75 ASP A O 1
ATOM 620 N N . LEU A 1 76 ? -12.993 -7.823 2.734 1.00 89.06 76 LEU A N 1
ATOM 621 C CA . LEU A 1 76 ? -13.200 -7.150 1.449 1.00 89.06 76 LEU A CA 1
ATOM 622 C C . LEU A 1 76 ? -14.486 -6.304 1.411 1.00 89.06 76 LEU A C 1
ATOM 624 O O . LEU A 1 76 ? -14.545 -5.317 0.671 1.00 89.06 76 LEU A O 1
ATOM 628 N N . ALA A 1 77 ? -15.515 -6.644 2.193 1.00 87.38 77 ALA A N 1
ATOM 629 C CA . ALA A 1 77 ? -16.742 -5.854 2.260 1.00 87.38 77 ALA A CA 1
ATOM 630 C C . ALA A 1 77 ? -16.468 -4.440 2.792 1.00 87.38 77 ALA A C 1
ATOM 632 O O . ALA A 1 77 ? -17.080 -3.478 2.323 1.00 87.38 77 ALA A O 1
ATOM 633 N N . VAL A 1 78 ? -15.490 -4.288 3.695 1.00 87.12 78 VAL A N 1
ATOM 634 C CA . VAL A 1 78 ? -15.031 -2.978 4.177 1.00 87.12 78 VAL A CA 1
ATOM 635 C C . VAL A 1 78 ? -14.506 -2.141 3.017 1.00 87.12 78 VAL A C 1
ATOM 637 O O . VAL A 1 78 ? -14.906 -0.987 2.884 1.00 87.12 78 VAL A O 1
ATOM 640 N N . PHE A 1 79 ? -13.679 -2.714 2.135 1.00 87.81 79 PHE A N 1
ATOM 641 C CA . PHE A 1 79 ? -13.228 -2.005 0.938 1.00 87.81 79 PHE A CA 1
ATOM 642 C C . PHE A 1 79 ? -14.393 -1.672 0.008 1.00 87.81 79 PHE A C 1
ATOM 644 O O . PHE A 1 79 ? -14.527 -0.521 -0.378 1.00 87.81 79 PHE A O 1
ATOM 651 N N . LYS A 1 80 ? -15.276 -2.626 -0.314 1.00 85.50 80 LYS A N 1
ATOM 652 C CA . LYS A 1 80 ? -16.414 -2.383 -1.225 1.00 85.50 80 LYS A CA 1
ATOM 653 C C . LYS A 1 80 ? -17.328 -1.252 -0.743 1.00 85.50 80 LYS A C 1
ATOM 655 O O . LYS A 1 80 ? -17.809 -0.466 -1.552 1.00 85.50 80 LYS A O 1
ATOM 660 N N . ASN A 1 81 ? -17.531 -1.144 0.568 1.00 82.75 81 ASN A N 1
ATOM 661 C CA . ASN A 1 81 ? -18.311 -0.063 1.171 1.00 82.75 81 ASN A CA 1
ATOM 662 C C . ASN A 1 81 ? -17.544 1.263 1.232 1.00 82.75 81 ASN A C 1
ATOM 664 O O . ASN A 1 81 ? -18.153 2.335 1.244 1.00 82.75 81 ASN A O 1
ATOM 668 N N . ALA A 1 82 ? -16.216 1.188 1.298 1.00 81.75 82 ALA A N 1
ATOM 669 C CA . ALA A 1 82 ? -15.346 2.337 1.439 1.00 81.75 82 ALA A CA 1
ATOM 670 C C . ALA A 1 82 ? -14.797 2.877 0.124 1.00 81.75 82 ALA A C 1
ATOM 672 O O . ALA A 1 82 ? -14.326 3.997 0.188 1.00 81.75 82 ALA A O 1
ATOM 673 N N . ALA A 1 83 ? -14.798 2.125 -0.986 1.00 75.56 83 ALA A N 1
ATOM 674 C CA . ALA A 1 83 ? -14.082 2.402 -2.238 1.00 75.56 83 ALA A CA 1
ATOM 675 C C . ALA A 1 83 ? -14.851 3.319 -3.208 1.00 75.56 83 ALA A C 1
ATOM 677 O O . ALA A 1 83 ? -16.086 3.354 -3.168 1.00 75.56 83 ALA A O 1
ATOM 678 N N . PRO A 1 84 ? -14.153 4.078 -4.083 1.00 72.69 84 PRO A N 1
ATOM 679 C CA . PRO A 1 84 ? -14.812 4.981 -5.022 1.00 72.69 84 PRO A CA 1
ATOM 680 C C . PRO A 1 84 ? -15.746 4.198 -5.944 1.00 72.69 84 PRO A C 1
ATOM 682 O O . PRO A 1 84 ? -15.374 3.126 -6.422 1.00 72.69 84 PRO A O 1
ATOM 685 N N . SER A 1 85 ? -16.938 4.740 -6.220 1.00 65.31 85 SER A N 1
ATOM 686 C CA . SER A 1 85 ? -17.861 4.134 -7.187 1.00 65.31 85 SER A CA 1
ATOM 687 C C . SER A 1 85 ? -17.158 3.926 -8.534 1.00 65.31 85 SER A C 1
ATOM 689 O O . SER A 1 85 ? -16.626 4.868 -9.119 1.00 65.31 85 SER A O 1
ATOM 691 N N . SER A 1 86 ? -17.162 2.680 -9.014 1.00 59.62 86 SER A N 1
ATOM 692 C CA . SER A 1 86 ? -16.415 2.204 -10.190 1.00 59.62 86 SER A CA 1
ATOM 693 C C . SER A 1 86 ? -17.001 2.650 -11.541 1.00 59.62 86 SER A C 1
ATOM 695 O O . SER A 1 86 ? -16.629 2.109 -12.576 1.00 59.62 86 SER A O 1
ATOM 697 N N . THR A 1 87 ? -17.941 3.598 -11.560 1.00 60.19 87 THR A N 1
ATOM 698 C CA . THR A 1 87 ? -18.617 4.032 -12.795 1.00 60.19 87 THR A CA 1
ATOM 699 C C . THR A 1 87 ? -17.741 4.913 -13.684 1.00 60.19 87 THR A C 1
ATOM 701 O O . THR A 1 87 ? -18.058 5.111 -14.853 1.00 60.19 87 THR A O 1
ATOM 704 N N . ALA A 1 88 ? -16.637 5.443 -13.155 1.00 63.31 88 ALA A N 1
ATOM 705 C CA . ALA A 1 88 ? -15.642 6.157 -13.942 1.00 63.31 88 ALA A CA 1
ATOM 706 C C . ALA A 1 88 ? -14.690 5.171 -14.627 1.00 63.31 88 ALA A C 1
ATOM 708 O O . ALA A 1 88 ? -14.246 4.210 -14.001 1.00 63.31 88 ALA A O 1
ATOM 709 N N . ALA A 1 89 ? -14.299 5.470 -15.871 1.00 70.75 89 ALA A N 1
ATOM 710 C CA . ALA A 1 89 ? -13.304 4.686 -16.606 1.00 70.75 89 ALA A CA 1
ATOM 711 C C . ALA A 1 89 ? -12.014 4.482 -15.788 1.00 70.75 89 ALA A C 1
ATOM 713 O O . ALA A 1 89 ? -11.416 3.406 -15.839 1.00 70.75 89 ALA A O 1
ATOM 714 N N . HIS A 1 90 ? -11.607 5.494 -15.007 1.00 74.94 90 HIS A N 1
ATOM 715 C CA . HIS A 1 90 ? -10.491 5.434 -14.058 1.00 74.94 90 HIS A CA 1
ATOM 716 C C . HIS A 1 90 ? -10.939 5.986 -12.689 1.00 74.94 90 HIS A C 1
ATOM 718 O O . HIS A 1 90 ? -11.051 7.206 -12.524 1.00 74.94 90 HIS A O 1
ATOM 724 N N . PRO A 1 91 ? -11.274 5.125 -11.707 1.00 87.12 91 PRO A N 1
ATOM 725 C CA . PRO A 1 91 ? -11.680 5.577 -10.379 1.00 87.12 91 PRO A CA 1
ATOM 726 C C . PRO A 1 91 ? -10.501 6.233 -9.649 1.00 87.12 91 PRO A C 1
ATOM 728 O O . PRO A 1 91 ? -9.351 5.834 -9.814 1.00 87.12 91 PRO A O 1
ATOM 731 N N . ARG A 1 92 ? -10.786 7.244 -8.816 1.00 89.38 92 ARG A N 1
ATOM 732 C CA . ARG A 1 92 ? -9.754 8.097 -8.203 1.00 89.38 92 ARG A CA 1
ATOM 733 C C . ARG A 1 92 ? -9.837 8.121 -6.683 1.00 89.38 92 ARG A C 1
ATOM 735 O O . ARG A 1 92 ? -10.895 8.412 -6.120 1.00 89.38 92 ARG A O 1
ATOM 742 N N . ILE A 1 93 ? -8.704 7.929 -6.015 1.00 91.12 93 ILE A N 1
ATOM 743 C CA . ILE A 1 93 ? -8.552 8.095 -4.565 1.00 91.12 93 ILE A CA 1
ATOM 744 C C . ILE A 1 93 ? -7.718 9.348 -4.311 1.00 91.12 93 ILE A C 1
ATOM 746 O O . ILE A 1 93 ? -6.553 9.429 -4.684 1.00 91.12 93 ILE A O 1
ATOM 750 N N . HIS A 1 94 ? -8.314 10.329 -3.635 1.00 91.12 94 HIS A N 1
ATOM 751 C CA . HIS A 1 94 ? -7.632 11.577 -3.294 1.00 91.12 94 HIS A CA 1
ATOM 752 C C . HIS A 1 94 ? -7.140 11.531 -1.850 1.00 91.12 94 HIS A C 1
ATOM 754 O O . HIS A 1 94 ? -7.936 11.319 -0.927 1.00 91.12 94 HIS A O 1
ATOM 760 N N . VAL A 1 95 ? -5.852 11.785 -1.639 1.00 91.44 95 VAL A N 1
ATOM 761 C CA . VAL A 1 95 ? -5.285 12.025 -0.310 1.00 91.44 95 VAL A CA 1
ATOM 762 C C . VAL A 1 95 ? -5.650 13.449 0.105 1.00 91.44 95 VAL A C 1
ATOM 764 O O . VAL A 1 95 ? -5.028 14.419 -0.320 1.00 91.44 95 VAL A O 1
ATOM 767 N N . ARG A 1 96 ? -6.711 13.577 0.909 1.00 87.25 96 ARG A N 1
ATOM 768 C CA . ARG A 1 96 ? -7.314 14.871 1.275 1.00 87.25 96 ARG A CA 1
ATOM 769 C C . ARG A 1 96 ? -6.772 15.446 2.573 1.00 87.25 96 ARG A C 1
ATOM 771 O O . ARG A 1 96 ? -6.811 16.656 2.760 1.00 87.25 96 ARG A O 1
ATOM 778 N N . LYS A 1 97 ? -6.307 14.591 3.484 1.00 88.62 97 LYS A N 1
ATOM 779 C CA . LYS A 1 97 ? -5.673 15.020 4.733 1.00 88.62 97 LYS A CA 1
ATOM 780 C C . LYS A 1 97 ? -4.346 14.303 4.917 1.00 88.62 97 LYS A C 1
ATOM 782 O O . LYS A 1 97 ? -4.071 13.287 4.278 1.00 88.62 97 LYS A O 1
ATOM 787 N N . LYS A 1 98 ? -3.533 14.862 5.801 1.00 89.50 98 LYS A N 1
ATOM 788 C CA . LYS A 1 98 ? -2.226 14.344 6.189 1.00 89.50 98 LYS A CA 1
ATOM 789 C C . LYS A 1 98 ? -2.196 14.347 7.708 1.00 89.50 98 LYS A C 1
ATOM 791 O O . LYS A 1 98 ? -2.581 15.343 8.313 1.00 89.50 98 LYS A O 1
ATOM 796 N N . LEU A 1 99 ? -1.778 13.243 8.303 1.00 89.38 99 LEU A N 1
ATOM 797 C CA . LEU A 1 99 ? -1.547 13.140 9.742 1.00 89.38 99 LEU A CA 1
ATOM 798 C C . LEU A 1 99 ? -0.057 12.958 9.973 1.00 89.38 99 LEU A C 1
ATOM 800 O O . LEU A 1 99 ? 0.591 12.280 9.175 1.00 89.38 99 LEU A O 1
ATOM 804 N N . LYS A 1 100 ? 0.497 13.526 11.045 1.00 90.50 100 LYS A N 1
ATOM 805 C CA . LYS A 1 100 ? 1.852 13.150 11.450 1.00 90.50 100 LYS A CA 1
ATOM 806 C C . LYS A 1 100 ? 1.839 11.694 11.882 1.00 90.50 100 LYS A C 1
ATOM 808 O O . LYS A 1 100 ? 0.884 11.222 12.493 1.00 90.50 100 LYS A O 1
ATOM 813 N N . PHE A 1 101 ? 2.901 10.980 11.541 1.00 87.44 101 PHE A N 1
ATOM 814 C CA . PHE A 1 101 ? 3.008 9.555 11.821 1.00 87.44 101 PHE A CA 1
ATOM 815 C C . PHE A 1 101 ? 2.863 9.235 13.323 1.00 87.44 101 PHE A C 1
ATOM 817 O O . PHE A 1 101 ? 2.272 8.219 13.683 1.00 87.44 101 PHE A O 1
ATOM 824 N N . ASP A 1 102 ? 3.317 10.139 14.192 1.00 86.12 102 ASP A N 1
ATOM 825 C CA . ASP A 1 102 ? 3.239 9.992 15.652 1.00 86.12 102 ASP A CA 1
ATOM 826 C C . ASP A 1 102 ? 1.852 10.333 16.233 1.00 86.12 102 ASP A C 1
ATOM 828 O O . ASP A 1 102 ? 1.523 9.926 17.346 1.00 86.12 102 ASP A O 1
ATOM 832 N N . ASP A 1 103 ? 1.001 11.033 15.475 1.00 84.19 103 ASP A N 1
ATOM 833 C CA . ASP A 1 103 ? -0.388 11.322 15.868 1.00 84.19 103 ASP A CA 1
ATOM 834 C C . ASP A 1 103 ? -1.335 10.157 15.584 1.00 84.19 103 ASP A C 1
ATOM 836 O O . ASP A 1 103 ? -2.467 10.112 16.067 1.00 84.19 103 ASP A O 1
ATOM 840 N N . VAL A 1 104 ? -0.877 9.202 14.785 1.00 84.81 104 VAL A N 1
ATOM 841 C CA . VAL A 1 104 ? -1.654 8.038 14.400 1.00 84.81 104 VAL A CA 1
ATOM 842 C C . VAL A 1 104 ? -1.638 7.020 15.555 1.00 84.81 104 VAL A C 1
ATOM 844 O O . VAL A 1 104 ? -0.559 6.632 16.006 1.00 84.81 104 VAL A O 1
ATOM 847 N N . PRO A 1 105 ? -2.798 6.532 16.047 1.00 83.81 105 PRO A N 1
ATOM 848 C CA . PRO A 1 105 ? -2.863 5.650 17.216 1.00 83.81 105 PRO A CA 1
ATOM 849 C C . PRO A 1 105 ? -2.378 4.228 16.879 1.00 83.81 105 PRO A C 1
ATOM 851 O O . PRO A 1 105 ? -3.164 3.301 16.672 1.00 83.81 105 PRO A O 1
ATOM 854 N N . GLN A 1 106 ? -1.056 4.039 16.829 1.00 84.25 106 GLN A N 1
ATOM 855 C CA . GLN A 1 106 ? -0.406 2.820 16.329 1.00 84.25 106 GLN A CA 1
ATOM 856 C C . GLN A 1 106 ? -0.832 1.545 17.069 1.00 84.25 106 GLN A C 1
ATOM 858 O O . GLN A 1 106 ? -0.973 0.497 16.442 1.00 84.25 106 GLN A O 1
ATOM 863 N N . LYS A 1 107 ? -1.072 1.620 18.387 1.00 83.31 107 LYS A N 1
ATOM 864 C CA . LYS A 1 107 ? -1.538 0.473 19.189 1.00 83.31 107 LYS A CA 1
ATOM 865 C C . LYS A 1 107 ? -2.908 -0.027 18.719 1.00 83.31 107 LYS A C 1
ATOM 867 O O . LYS A 1 107 ? -3.079 -1.222 18.499 1.00 83.31 107 LYS A O 1
ATOM 872 N N . TYR A 1 108 ? -3.850 0.892 18.514 1.00 82.12 108 TYR A N 1
ATOM 873 C CA . TYR A 1 108 ? -5.183 0.574 18.003 1.00 82.12 108 TYR A CA 1
ATOM 874 C C . TYR A 1 108 ? -5.119 0.057 16.564 1.00 82.12 108 TYR A C 1
ATOM 876 O O . TYR A 1 108 ? -5.748 -0.938 16.214 1.00 82.12 108 TYR A O 1
ATOM 884 N N . LEU A 1 109 ? -4.301 0.699 15.731 1.00 84.88 109 LEU A N 1
ATOM 885 C CA . LEU A 1 109 ? -4.083 0.273 14.354 1.00 84.88 109 LEU A CA 1
ATOM 886 C C . LEU A 1 109 ? -3.532 -1.140 14.255 1.00 84.88 109 LEU A C 1
ATOM 888 O O . LEU A 1 109 ? -4.025 -1.910 13.445 1.00 84.88 109 LEU A O 1
ATOM 892 N N . LYS A 1 110 ? -2.564 -1.502 15.098 1.00 86.81 110 LYS A N 1
ATOM 893 C CA . LYS A 1 110 ? -2.042 -2.868 15.163 1.00 86.81 110 LYS A CA 1
ATOM 894 C C . LYS A 1 110 ? -3.155 -3.878 15.451 1.00 86.81 110 LYS A C 1
ATOM 896 O O . LYS A 1 110 ? -3.242 -4.885 14.760 1.00 86.81 110 LYS A O 1
ATOM 901 N N . GLN A 1 111 ? -4.028 -3.587 16.418 1.00 85.75 111 GLN A N 1
ATOM 902 C CA . GLN A 1 111 ? -5.177 -4.447 16.725 1.00 85.75 111 GLN A CA 1
ATOM 903 C C . GLN A 1 111 ? -6.132 -4.565 15.532 1.00 85.75 111 GLN A C 1
ATOM 905 O O . GLN A 1 111 ? -6.632 -5.649 15.261 1.00 85.75 111 GLN A O 1
ATOM 910 N N . LYS A 1 112 ? -6.355 -3.475 14.786 1.00 85.25 112 LYS A N 1
ATOM 911 C CA . LYS A 1 112 ? -7.185 -3.496 13.573 1.00 85.25 112 LYS A CA 1
ATOM 912 C C . LYS A 1 112 ? -6.532 -4.233 12.409 1.00 85.25 112 LYS A C 1
ATOM 914 O O . LYS A 1 112 ? -7.203 -4.996 11.740 1.00 85.25 112 LYS A O 1
ATOM 919 N N . ILE A 1 113 ? -5.234 -4.077 12.185 1.00 86.00 113 ILE A N 1
ATOM 920 C CA . ILE A 1 113 ? -4.512 -4.827 11.145 1.00 86.00 113 ILE A CA 1
ATOM 921 C C . ILE A 1 113 ? -4.624 -6.334 11.395 1.00 86.00 113 ILE A C 1
ATOM 923 O O . ILE A 1 113 ? -4.782 -7.097 10.453 1.00 86.00 113 ILE A O 1
ATOM 927 N N . GLN A 1 114 ? -4.577 -6.741 12.664 1.00 86.50 114 GLN A N 1
ATOM 928 C CA . GLN A 1 114 ? -4.698 -8.137 13.084 1.00 86.50 114 GLN A CA 1
ATOM 929 C C . GLN A 1 114 ? -6.152 -8.621 13.187 1.00 86.50 114 GLN A C 1
ATOM 931 O O . GLN A 1 114 ? -6.380 -9.813 13.368 1.00 86.50 114 GLN A O 1
ATOM 936 N N . ALA A 1 115 ? -7.136 -7.724 13.087 1.00 82.12 115 ALA A N 1
ATOM 937 C CA . ALA A 1 115 ? -8.544 -8.086 13.113 1.00 82.12 115 ALA A CA 1
ATOM 938 C C . ALA A 1 115 ? -9.017 -8.428 11.698 1.00 82.12 115 ALA A C 1
ATOM 940 O O . ALA A 1 115 ? -8.986 -7.589 10.796 1.00 82.12 115 ALA A O 1
ATOM 941 N N . GLU A 1 116 ? -9.501 -9.655 11.521 1.00 76.75 116 GLU A N 1
ATOM 942 C CA . GLU A 1 116 ? -10.053 -10.117 10.247 1.00 76.75 116 GLU A CA 1
ATOM 943 C C . GLU A 1 116 ? -11.362 -9.390 9.893 1.00 76.75 116 GLU A C 1
ATOM 945 O O . GLU A 1 116 ? -11.594 -9.032 8.741 1.00 76.75 116 GLU A O 1
ATOM 950 N N . LYS A 1 117 ? -12.205 -9.108 10.898 1.00 83.00 117 LYS A N 1
ATOM 951 C CA . LYS A 1 117 ? -13.499 -8.431 10.723 1.00 83.00 117 LYS A CA 1
ATOM 952 C C . LYS A 1 117 ? -13.413 -6.932 11.008 1.00 83.00 117 LYS A C 1
ATOM 954 O O . LYS A 1 117 ? -12.863 -6.501 12.021 1.00 83.00 117 LYS A O 1
ATOM 959 N N . GLY A 1 118 ? -14.066 -6.136 10.160 1.00 80.06 118 GLY A N 1
ATOM 960 C CA . GLY A 1 118 ? -14.241 -4.691 10.366 1.00 80.06 118 GLY A CA 1
ATOM 961 C C . GLY A 1 118 ? -13.034 -3.827 9.982 1.00 80.06 118 GLY A C 1
ATOM 962 O O . GLY A 1 118 ? -13.068 -2.609 10.179 1.00 80.06 118 GLY A O 1
ATOM 963 N N . SER A 1 119 ? -12.002 -4.438 9.407 1.00 88.00 119 SER A N 1
ATOM 964 C CA . SER A 1 119 ? -10.816 -3.787 8.856 1.00 88.00 119 SER A CA 1
ATOM 965 C C . SER A 1 119 ? -10.347 -4.514 7.606 1.00 88.00 119 SER A C 1
ATOM 967 O O . SER A 1 119 ? -10.586 -5.704 7.431 1.00 88.00 119 SER A O 1
ATOM 969 N N . CYS A 1 120 ? -9.677 -3.776 6.731 1.00 91.56 120 CYS A N 1
ATOM 970 C CA . CYS A 1 120 ? -9.133 -4.288 5.488 1.00 91.56 120 CYS A CA 1
ATOM 971 C C . CYS A 1 120 ? -7.738 -3.696 5.275 1.00 91.56 120 CYS A C 1
ATOM 973 O O . CYS A 1 120 ? -7.554 -2.476 5.368 1.00 91.56 120 CYS A O 1
ATOM 975 N N . VAL A 1 121 ? -6.763 -4.569 5.026 1.00 94.94 121 VAL A N 1
ATOM 976 C CA . VAL A 1 121 ? -5.364 -4.229 4.764 1.00 94.94 121 VAL A CA 1
ATOM 977 C C . VAL A 1 121 ? -5.078 -4.511 3.301 1.00 94.94 121 VAL A C 1
ATOM 979 O O . VAL A 1 121 ? -5.259 -5.627 2.808 1.00 94.94 121 VAL A O 1
ATOM 982 N N . LEU A 1 122 ? -4.620 -3.482 2.608 1.00 95.62 122 LEU A N 1
ATOM 983 C CA . LEU A 1 122 ? -4.429 -3.476 1.170 1.00 95.62 122 LEU A CA 1
ATOM 984 C C . LEU A 1 122 ? -3.016 -3.025 0.838 1.00 95.62 122 LEU A C 1
ATOM 986 O O . LEU A 1 122 ? -2.427 -2.231 1.573 1.00 95.62 122 LEU A O 1
ATOM 990 N N . ILE A 1 123 ? -2.506 -3.466 -0.306 1.00 96.00 123 ILE A N 1
ATOM 991 C CA . ILE A 1 123 ? -1.254 -2.965 -0.870 1.00 96.00 123 ILE A CA 1
ATOM 992 C C . ILE A 1 123 ? -1.546 -2.319 -2.218 1.00 96.00 123 ILE A C 1
ATOM 994 O O . ILE A 1 123 ? -2.096 -2.965 -3.109 1.00 96.00 123 ILE A O 1
ATOM 998 N N . ALA A 1 124 ? -1.169 -1.049 -2.357 1.00 95.50 124 ALA A N 1
ATOM 999 C CA . ALA A 1 124 ? -1.128 -0.357 -3.637 1.00 95.50 124 ALA A CA 1
ATOM 1000 C C . ALA A 1 124 ? 0.249 -0.546 -4.268 1.00 95.50 124 ALA A C 1
ATOM 1002 O O . ALA A 1 124 ? 1.271 -0.239 -3.647 1.00 95.50 124 ALA A O 1
ATOM 1003 N N . LEU A 1 125 ? 0.251 -1.019 -5.506 1.00 93.44 125 LEU A N 1
ATOM 1004 C CA . LEU A 1 125 ? 1.426 -1.250 -6.332 1.00 93.44 125 LEU A CA 1
ATOM 1005 C C . LEU A 1 125 ? 1.298 -0.432 -7.615 1.00 93.44 125 LEU A C 1
ATOM 1007 O O . LEU A 1 125 ? 0.186 -0.254 -8.112 1.00 93.44 125 LEU A O 1
ATOM 1011 N N . PRO A 1 126 ? 2.405 0.038 -8.197 1.00 90.81 126 PRO A N 1
ATOM 1012 C CA . PRO A 1 126 ? 2.356 0.622 -9.527 1.00 90.81 126 PRO A CA 1
ATOM 1013 C C . PRO A 1 126 ? 1.915 -0.446 -10.539 1.00 90.81 126 PRO A C 1
ATOM 1015 O O . PRO A 1 126 ? 2.198 -1.637 -10.376 1.00 90.81 126 PRO A O 1
ATOM 1018 N N . LEU A 1 127 ? 1.216 -0.021 -11.590 1.00 85.75 127 LEU A N 1
ATOM 1019 C CA . LEU A 1 127 ? 0.811 -0.925 -12.666 1.00 85.75 127 LEU A CA 1
ATOM 1020 C C . LEU A 1 127 ? 2.055 -1.540 -13.343 1.00 85.75 127 LEU A C 1
ATOM 1022 O O . LEU A 1 127 ? 3.013 -0.819 -13.634 1.00 85.75 127 LEU A O 1
ATOM 1026 N N . ASP A 1 128 ? 2.058 -2.857 -13.588 1.00 75.19 128 ASP A N 1
ATOM 1027 C CA . ASP A 1 128 ? 3.248 -3.536 -14.122 1.00 75.19 128 ASP A CA 1
ATOM 1028 C C . ASP A 1 128 ? 3.696 -2.980 -15.462 1.00 75.19 128 ASP A C 1
ATOM 1030 O O . ASP A 1 128 ? 2.902 -2.539 -16.292 1.00 75.19 128 ASP A O 1
ATOM 1034 N N . GLY A 1 129 ? 5.007 -3.063 -15.680 1.00 69.88 129 GLY A N 1
ATOM 1035 C CA . GLY A 1 129 ? 5.644 -2.635 -16.920 1.00 69.88 129 GLY A CA 1
ATOM 1036 C C . GLY A 1 129 ? 5.685 -1.118 -17.105 1.00 69.88 129 GLY A C 1
ATOM 1037 O O . GLY A 1 129 ? 6.364 -0.650 -18.013 1.00 69.88 129 GLY A O 1
ATOM 1038 N N . ASN A 1 130 ? 5.031 -0.331 -16.243 1.00 81.56 130 ASN A N 1
ATOM 1039 C CA . ASN A 1 130 ? 5.049 1.119 -16.347 1.00 81.56 130 ASN A CA 1
ATOM 1040 C C . ASN A 1 130 ? 6.103 1.742 -15.418 1.00 81.56 130 ASN A C 1
ATOM 1042 O O . ASN A 1 130 ? 5.846 2.093 -14.263 1.00 81.56 130 ASN A O 1
ATOM 1046 N N . VAL A 1 131 ? 7.307 1.926 -15.965 1.00 83.75 131 VAL A N 1
ATOM 1047 C CA . VAL A 1 131 ? 8.449 2.546 -15.272 1.00 83.75 131 VAL A CA 1
ATOM 1048 C C . VAL A 1 131 ? 8.134 3.972 -14.797 1.00 83.75 131 VAL A C 1
ATOM 1050 O O . VAL A 1 131 ? 8.641 4.401 -13.759 1.00 83.75 131 VAL A O 1
ATOM 1053 N N . ALA A 1 132 ? 7.284 4.718 -15.512 1.00 87.12 132 ALA A N 1
ATOM 1054 C CA . ALA A 1 132 ? 6.894 6.065 -15.101 1.00 87.12 132 ALA A CA 1
ATOM 1055 C C . ALA A 1 132 ? 6.043 6.034 -13.822 1.00 87.12 132 ALA A C 1
ATOM 1057 O O . ALA A 1 132 ? 6.316 6.794 -12.895 1.00 87.12 132 ALA A O 1
ATOM 1058 N N . GLN A 1 133 ? 5.087 5.104 -13.727 1.00 87.94 133 GLN A N 1
ATOM 1059 C CA . GLN A 1 133 ? 4.259 4.931 -12.525 1.00 87.94 133 GLN A CA 1
ATOM 1060 C C . GLN A 1 133 ? 5.087 4.458 -11.331 1.00 87.94 133 GLN A C 1
ATOM 1062 O O . GLN A 1 133 ? 4.923 4.964 -10.222 1.00 87.94 133 GLN A O 1
ATOM 1067 N N . TRP A 1 134 ? 6.045 3.560 -11.567 1.00 90.25 134 TRP A N 1
ATOM 1068 C CA . TRP A 1 134 ? 7.011 3.142 -10.553 1.00 90.25 134 TRP A CA 1
ATOM 1069 C C . TRP A 1 134 ? 7.802 4.324 -9.983 1.00 90.25 134 TRP A C 1
ATOM 1071 O O . TRP A 1 134 ? 7.828 4.547 -8.771 1.00 90.25 134 TRP A O 1
ATOM 1081 N N . LYS A 1 135 ? 8.411 5.125 -10.868 1.00 89.12 135 LYS A N 1
ATOM 1082 C CA . LYS A 1 135 ? 9.186 6.311 -10.483 1.00 89.12 135 LYS A CA 1
ATOM 1083 C C . LYS A 1 135 ? 8.308 7.357 -9.797 1.00 89.12 135 LYS A C 1
ATOM 1085 O O . LYS A 1 135 ? 8.761 7.954 -8.823 1.00 89.12 135 LYS A O 1
ATOM 1090 N N . CYS A 1 136 ? 7.077 7.561 -10.266 1.00 91.38 136 CYS A N 1
ATOM 1091 C CA . CYS A 1 136 ? 6.104 8.466 -9.658 1.00 91.38 136 CYS A CA 1
ATOM 1092 C C . CYS A 1 136 ? 5.776 8.035 -8.220 1.00 91.38 136 CYS A C 1
ATOM 1094 O O . CYS A 1 136 ? 5.982 8.806 -7.280 1.00 91.38 136 CYS A O 1
ATOM 1096 N N . LEU A 1 137 ? 5.390 6.771 -8.013 1.00 94.12 137 LEU A N 1
ATOM 1097 C CA . LEU A 1 137 ? 5.091 6.247 -6.679 1.00 94.12 137 LEU A CA 1
ATOM 1098 C C . LEU A 1 137 ? 6.292 6.389 -5.734 1.00 94.12 137 LEU A C 1
ATOM 1100 O O . LEU A 1 137 ? 6.150 6.855 -4.604 1.00 94.12 137 LEU A O 1
ATOM 1104 N N . GLN A 1 138 ? 7.486 6.026 -6.205 1.00 93.19 138 GLN A N 1
ATOM 1105 C CA . GLN A 1 138 ? 8.702 6.053 -5.398 1.00 93.19 138 GLN A CA 1
ATOM 1106 C C . GLN A 1 138 ? 9.150 7.480 -5.050 1.00 93.19 138 GLN A C 1
ATOM 1108 O O . GLN A 1 138 ? 9.384 7.792 -3.881 1.00 93.19 138 GLN A O 1
ATOM 1113 N N . LYS A 1 139 ? 9.278 8.355 -6.053 1.00 92.19 139 LYS A N 1
ATOM 1114 C CA . LYS A 1 139 ? 9.883 9.685 -5.891 1.00 92.19 139 LYS A CA 1
ATOM 1115 C C . LYS A 1 139 ? 8.898 10.761 -5.458 1.00 92.19 139 LYS A C 1
ATOM 1117 O O . LYS A 1 139 ? 9.325 11.734 -4.850 1.00 92.19 139 LYS A O 1
ATOM 1122 N N . GLN A 1 140 ? 7.616 10.625 -5.786 1.00 92.62 140 GLN A N 1
ATOM 1123 C CA . GLN A 1 140 ? 6.624 11.659 -5.491 1.00 92.62 140 GLN A CA 1
ATOM 1124 C C . GLN A 1 140 ? 5.778 11.289 -4.279 1.00 92.62 140 GLN A C 1
ATOM 1126 O O . GLN A 1 140 ? 5.632 12.109 -3.384 1.00 92.62 140 GLN A O 1
ATOM 1131 N N . PHE A 1 141 ? 5.276 10.056 -4.185 1.00 94.81 141 PHE A N 1
ATOM 1132 C CA . PHE A 1 141 ? 4.420 9.657 -3.061 1.00 94.81 141 PHE A CA 1
ATOM 1133 C C . PHE A 1 141 ? 5.232 9.196 -1.850 1.00 94.81 141 PHE A C 1
ATOM 1135 O O . PHE A 1 141 ? 5.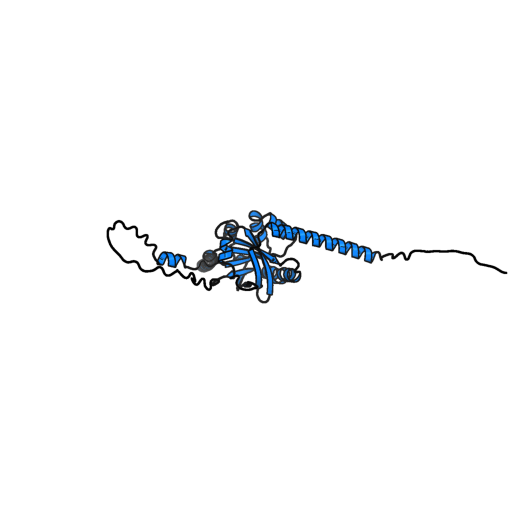148 9.792 -0.775 1.00 94.81 141 PHE A O 1
ATOM 1142 N N . ILE A 1 142 ? 6.037 8.143 -2.017 1.00 95.69 142 ILE A N 1
ATOM 1143 C CA . ILE A 1 142 ? 6.775 7.511 -0.915 1.00 95.69 142 ILE A CA 1
ATOM 1144 C C . ILE A 1 142 ? 7.786 8.486 -0.315 1.00 95.69 142 ILE A C 1
ATOM 1146 O O . ILE A 1 142 ? 7.818 8.668 0.903 1.00 95.69 142 ILE A O 1
ATOM 1150 N N . TYR A 1 143 ? 8.572 9.156 -1.161 1.00 95.31 143 TYR A N 1
ATOM 1151 C CA . TYR A 1 143 ? 9.513 10.176 -0.706 1.00 95.31 143 TYR A CA 1
ATOM 1152 C C . TYR A 1 143 ? 8.807 11.301 0.064 1.00 95.31 143 TYR A C 1
ATOM 1154 O O . TYR A 1 143 ? 9.238 11.644 1.161 1.00 95.31 143 TYR A O 1
ATOM 1162 N N . TYR A 1 144 ? 7.690 11.826 -0.451 1.00 93.81 144 TYR A N 1
ATOM 1163 C CA . TYR A 1 144 ? 6.942 12.897 0.210 1.00 93.81 144 TYR A CA 1
ATOM 1164 C C . TYR A 1 144 ? 6.430 12.489 1.596 1.00 93.81 144 TYR A C 1
ATOM 1166 O O . TYR A 1 144 ? 6.611 13.231 2.565 1.00 93.81 144 TYR A O 1
ATOM 1174 N N . PHE A 1 145 ? 5.836 11.297 1.720 1.00 95.19 145 PHE A N 1
ATOM 1175 C CA . PHE A 1 145 ? 5.362 10.800 3.011 1.00 95.19 145 PHE A CA 1
ATOM 1176 C C . PHE A 1 145 ? 6.502 10.576 4.008 1.00 95.19 145 PHE A C 1
ATOM 1178 O O . PHE A 1 145 ? 6.382 10.975 5.169 1.00 95.19 145 PHE A O 1
ATOM 1185 N N . ASN A 1 146 ? 7.619 9.997 3.558 1.00 94.69 146 ASN A N 1
ATOM 1186 C CA . ASN A 1 146 ? 8.774 9.724 4.411 1.00 94.69 146 ASN A CA 1
ATOM 1187 C C . ASN A 1 146 ? 9.461 11.010 4.885 1.00 94.69 146 ASN A C 1
ATOM 1189 O O . ASN A 1 146 ? 9.723 11.146 6.079 1.00 94.69 146 ASN A O 1
ATOM 1193 N N . GLN A 1 147 ? 9.697 11.973 3.987 1.00 93.12 147 GLN A N 1
ATOM 1194 C CA . GLN A 1 147 ? 10.340 13.245 4.335 1.00 93.12 147 GLN A CA 1
ATOM 1195 C C . GLN A 1 147 ? 9.518 14.047 5.341 1.00 93.12 147 GLN A C 1
ATOM 1197 O O . GLN A 1 147 ? 10.050 14.575 6.313 1.00 93.12 147 GLN A O 1
ATOM 1202 N N . GLN A 1 148 ? 8.199 14.110 5.147 1.00 92.19 148 GLN A N 1
ATOM 1203 C CA . GLN A 1 148 ? 7.337 14.880 6.043 1.00 92.19 148 GLN A CA 1
ATOM 1204 C C . GLN A 1 148 ? 6.926 14.120 7.315 1.00 92.19 148 GLN A C 1
ATOM 1206 O O . GLN A 1 148 ? 6.294 14.721 8.196 1.00 92.19 148 GLN A O 1
ATOM 1211 N N . LYS A 1 149 ? 7.288 12.830 7.415 1.00 92.81 149 LYS A N 1
ATOM 1212 C CA . LYS A 1 149 ? 6.863 11.887 8.461 1.00 92.81 149 LYS A CA 1
ATOM 1213 C C . LYS A 1 149 ? 5.345 11.890 8.639 1.00 92.81 149 LYS A C 1
ATOM 1215 O O . LYS A 1 149 ? 4.828 12.120 9.734 1.00 92.81 149 LYS A O 1
ATOM 1220 N N . ILE A 1 150 ? 4.627 11.692 7.537 1.00 93.31 150 ILE A N 1
ATOM 1221 C CA . ILE A 1 150 ? 3.162 11.755 7.498 1.00 93.31 150 ILE A CA 1
ATOM 1222 C C . ILE A 1 150 ? 2.528 10.472 6.965 1.00 93.31 150 ILE A C 1
ATOM 1224 O O . ILE A 1 150 ? 3.147 9.678 6.261 1.00 93.31 150 ILE A O 1
ATOM 1228 N N . VAL A 1 151 ? 1.244 10.334 7.270 1.00 93.50 151 VAL A N 1
ATOM 1229 C CA . VAL A 1 151 ? 0.326 9.329 6.741 1.00 93.50 151 VAL A CA 1
ATOM 1230 C C . VAL A 1 151 ? -0.739 10.052 5.927 1.00 93.50 151 VAL A C 1
ATOM 1232 O O . VAL A 1 151 ? -1.310 11.052 6.377 1.00 93.50 151 VAL A O 1
ATOM 1235 N N . GLY A 1 152 ? -0.998 9.564 4.717 1.00 92.75 152 GLY A N 1
ATOM 1236 C CA . GLY A 1 152 ? -2.070 10.087 3.880 1.00 92.75 152 GLY A CA 1
ATOM 1237 C C . GLY A 1 152 ? -3.428 9.614 4.387 1.00 92.75 152 GLY A C 1
ATOM 1238 O O . GLY A 1 152 ? -3.573 8.463 4.782 1.00 92.75 152 GLY A O 1
ATOM 1239 N N . VAL A 1 153 ? -4.439 10.476 4.353 1.00 90.56 153 VAL A N 1
ATOM 1240 C CA . VAL A 1 153 ? -5.815 10.101 4.694 1.00 90.56 153 VAL A CA 1
ATOM 1241 C C . VAL A 1 153 ? -6.729 10.416 3.525 1.00 90.56 153 VAL A C 1
ATOM 1243 O O . VAL A 1 153 ? -6.829 11.564 3.071 1.00 90.56 153 VAL A O 1
ATOM 1246 N N . SER A 1 154 ? -7.439 9.393 3.065 1.00 88.31 154 SER A N 1
ATOM 1247 C CA . SER A 1 154 ? -8.584 9.538 2.180 1.00 88.31 154 SER A CA 1
ATOM 1248 C C . SER A 1 154 ? -9.857 9.229 2.959 1.00 88.31 154 SER A C 1
ATOM 1250 O O . SER A 1 154 ? -9.901 8.295 3.757 1.00 88.31 154 SER A O 1
ATOM 1252 N N . SER A 1 155 ? -10.894 10.038 2.764 1.00 77.94 155 SER A N 1
ATOM 1253 C CA . SER A 1 155 ? -12.197 9.809 3.390 1.00 77.94 155 SER A CA 1
ATOM 1254 C C . SER A 1 155 ? -13.276 9.806 2.325 1.00 77.94 155 SER A C 1
ATOM 1256 O O . SER A 1 155 ? -13.282 10.658 1.430 1.00 77.94 155 SER A O 1
ATOM 1258 N N . SER A 1 156 ? -14.203 8.865 2.456 1.00 64.50 156 SER A N 1
ATOM 1259 C CA . SER A 1 156 ? -15.415 8.816 1.653 1.00 64.50 156 SER A CA 1
ATOM 1260 C C . SER A 1 156 ? -16.574 9.352 2.485 1.00 64.50 156 SER A C 1
ATOM 1262 O O . SER A 1 156 ? -16.981 8.741 3.469 1.00 64.50 156 SER A O 1
ATOM 1264 N N . THR A 1 157 ? -17.092 10.534 2.144 1.00 49.00 157 THR A N 1
ATOM 1265 C CA . THR A 1 157 ? -18.322 11.068 2.764 1.00 49.00 157 THR A CA 1
ATOM 1266 C C . THR A 1 157 ? -19.573 10.836 1.923 1.00 49.00 157 THR A C 1
ATOM 1268 O O . THR A 1 157 ? -20.679 10.956 2.445 1.00 49.00 157 THR A O 1
ATOM 1271 N N . ARG A 1 158 ? -19.431 10.491 0.642 1.00 46.31 158 ARG A N 1
ATOM 1272 C CA . ARG A 1 158 ? -20.532 10.228 -0.293 1.00 46.31 158 ARG A CA 1
ATOM 1273 C C . ARG A 1 158 ? -19.986 9.472 -1.496 1.00 46.31 158 ARG A C 1
ATOM 1275 O O . ARG A 1 158 ? -19.596 10.113 -2.462 1.00 46.31 158 ARG A O 1
ATOM 1282 N N . TRP A 1 159 ? -19.984 8.142 -1.462 1.00 51.09 159 TRP A N 1
ATOM 1283 C CA . TRP A 1 159 ? -19.790 7.346 -2.685 1.00 51.09 159 TRP A CA 1
ATOM 1284 C C . TRP A 1 159 ? -21.017 6.527 -3.091 1.00 51.09 159 TRP A C 1
ATOM 1286 O O . TRP A 1 159 ? -20.943 5.782 -4.058 1.00 51.09 159 TRP A O 1
ATOM 1296 N N . LYS A 1 160 ? -22.178 6.754 -2.457 1.00 39.19 160 LYS A N 1
ATOM 1297 C CA . LYS A 1 160 ? -23.478 6.364 -3.018 1.00 39.19 160 LYS A CA 1
ATOM 1298 C C . LYS A 1 160 ? -24.167 7.576 -3.637 1.00 39.19 160 LYS A C 1
ATOM 1300 O O . LYS A 1 160 ? -24.654 8.444 -2.915 1.00 39.19 160 LYS A O 1
ATOM 1305 N N . THR A 1 161 ? -24.281 7.575 -4.958 1.00 32.91 161 THR A N 1
ATOM 1306 C CA . THR A 1 161 ? -25.399 8.228 -5.641 1.00 32.91 161 THR A CA 1
ATOM 1307 C C . THR A 1 161 ? -26.146 7.154 -6.422 1.00 32.91 161 THR A C 1
ATOM 1309 O O . THR A 1 161 ? -25.587 6.561 -7.333 1.00 32.91 161 THR A O 1
ATOM 1312 N N . ARG A 1 162 ? -27.407 6.950 -6.015 1.00 32.03 162 ARG A N 1
ATOM 1313 C CA . ARG A 1 162 ? -28.500 6.226 -6.686 1.00 32.03 162 ARG A CA 1
ATOM 1314 C C . ARG A 1 162 ? -28.325 4.716 -6.893 1.00 32.03 162 ARG A C 1
ATOM 1316 O O . ARG A 1 162 ? -27.990 4.256 -7.972 1.00 32.03 162 ARG A O 1
ATOM 1323 N N . ILE A 1 163 ? -28.755 3.947 -5.893 1.00 32.69 163 ILE A N 1
ATOM 1324 C CA . ILE A 1 163 ? -29.701 2.867 -6.200 1.00 32.69 163 ILE A CA 1
ATOM 1325 C C . ILE A 1 163 ? -31.068 3.545 -6.117 1.00 32.69 163 ILE A C 1
ATOM 1327 O O . ILE A 1 163 ? -31.573 3.785 -5.024 1.00 32.69 163 ILE A O 1
ATOM 1331 N N . GLY A 1 164 ? -31.584 3.996 -7.259 1.00 28.09 164 GLY A N 1
ATOM 1332 C CA . GLY A 1 164 ? -33.026 4.167 -7.388 1.00 28.09 164 GLY A CA 1
ATOM 1333 C C . GLY A 1 164 ? -33.628 2.770 -7.555 1.00 28.09 164 GLY A C 1
ATOM 1334 O O . GLY A 1 164 ? -33.009 1.950 -8.239 1.00 28.09 164 GLY A O 1
ATOM 1335 N N . PRO A 1 165 ? -34.773 2.456 -6.934 1.00 35.28 165 PRO A N 1
ATOM 1336 C CA . PRO A 1 165 ? -35.482 1.235 -7.263 1.00 35.28 165 PRO A CA 1
ATOM 1337 C C . PRO A 1 165 ? -36.063 1.415 -8.669 1.00 35.28 165 PRO A C 1
ATOM 1339 O O . PRO A 1 165 ? -36.910 2.269 -8.896 1.00 35.28 165 PRO A O 1
ATOM 1342 N N . SER A 1 166 ? -35.567 0.641 -9.626 1.00 35.97 166 SER A N 1
ATOM 1343 C CA . SER A 1 166 ? -36.296 0.338 -10.857 1.00 35.97 166 SER A CA 1
ATOM 1344 C C . SER A 1 166 ? -36.369 -1.175 -10.972 1.00 35.97 166 SER A C 1
ATOM 1346 O O . SER A 1 166 ? -35.814 -1.778 -11.884 1.00 35.97 166 SER A O 1
ATOM 1348 N N . PHE A 1 167 ? -37.021 -1.786 -9.990 1.00 32.84 167 PHE A N 1
ATOM 1349 C CA . PHE A 1 167 ? -37.832 -2.951 -10.284 1.00 32.84 167 PHE A CA 1
ATOM 1350 C C . PHE A 1 167 ? -39.245 -2.413 -10.436 1.00 32.84 167 PHE A C 1
ATOM 1352 O O . PHE A 1 167 ? -39.836 -1.938 -9.470 1.00 32.84 167 PHE A O 1
ATOM 1359 N N . ALA A 1 168 ? -39.720 -2.401 -11.678 1.00 30.84 168 ALA A N 1
ATOM 1360 C CA . ALA A 1 168 ? -41.141 -2.371 -11.942 1.00 30.84 168 ALA A CA 1
ATOM 1361 C C . ALA A 1 168 ? -41.734 -3.600 -11.242 1.00 30.84 168 ALA A C 1
ATOM 1363 O O . ALA A 1 168 ? -41.376 -4.733 -11.570 1.00 30.84 168 ALA A O 1
ATOM 1364 N N . GLU A 1 169 ? -42.563 -3.371 -10.229 1.00 29.09 169 GLU A N 1
ATOM 1365 C CA . GLU A 1 169 ? -43.500 -4.391 -9.780 1.00 29.09 169 GLU A CA 1
ATOM 1366 C C . GLU A 1 169 ? -44.514 -4.602 -10.914 1.00 29.09 169 GLU A C 1
ATOM 1368 O O . GLU A 1 169 ? -44.997 -3.614 -11.478 1.00 29.09 169 GLU A O 1
ATOM 1373 N N . PRO A 1 170 ? -44.820 -5.849 -11.306 1.00 33.19 170 PRO A N 1
ATOM 1374 C CA . PRO A 1 170 ? -45.948 -6.093 -12.181 1.00 33.19 170 PRO A CA 1
ATOM 1375 C C . PRO A 1 170 ? -47.225 -5.781 -11.400 1.00 33.19 170 PRO A C 1
ATOM 1377 O O . PRO A 1 170 ? -47.437 -6.292 -10.297 1.00 33.19 170 PRO A O 1
ATOM 1380 N N . GLU A 1 171 ? -48.062 -4.928 -11.983 1.00 31.06 171 GLU A N 1
ATOM 1381 C CA . GLU A 1 171 ? -49.436 -4.712 -11.547 1.00 31.06 171 GLU A CA 1
ATOM 1382 C C . GLU A 1 171 ? -50.122 -6.079 -11.427 1.00 31.06 171 GLU A C 1
ATOM 1384 O O . GLU A 1 171 ? -50.265 -6.803 -12.412 1.00 31.06 171 GLU A O 1
ATOM 1389 N N . SER A 1 172 ? -50.502 -6.460 -10.207 1.00 33.09 172 SER A N 1
ATOM 1390 C CA . SER A 1 172 ? -51.420 -7.573 -9.985 1.00 33.09 172 SER A CA 1
ATOM 1391 C C . SER A 1 172 ? -52.790 -7.001 -9.663 1.00 33.09 172 SER A C 1
ATOM 1393 O O . SER A 1 172 ? -52.963 -6.156 -8.782 1.00 33.09 172 SER A O 1
ATOM 1395 N N . GLU A 1 173 ? -53.741 -7.439 -10.478 1.00 31.23 173 GLU A N 1
ATOM 1396 C CA . GLU A 1 173 ? -55.153 -7.111 -10.448 1.00 31.23 173 GLU A CA 1
ATOM 1397 C C . GLU A 1 173 ? -55.791 -7.316 -9.074 1.00 31.23 173 GLU A C 1
ATOM 1399 O O . GLU A 1 173 ? -55.506 -8.252 -8.328 1.00 31.23 173 GLU A O 1
ATOM 1404 N N . LYS A 1 174 ? -56.738 -6.420 -8.800 1.00 32.88 174 LYS A N 1
ATOM 1405 C CA . LYS A 1 174 ? -57.706 -6.488 -7.712 1.00 32.88 174 LYS A CA 1
ATOM 1406 C C . LYS A 1 174 ? -58.462 -7.817 -7.743 1.00 32.88 174 LYS A C 1
ATOM 1408 O O . LYS A 1 174 ? -59.149 -8.098 -8.720 1.00 32.88 174 LYS A O 1
ATOM 1413 N N . VAL A 1 175 ? -58.488 -8.524 -6.616 1.00 32.28 175 VAL A N 1
ATOM 1414 C CA . VAL A 1 175 ? -59.622 -9.384 -6.260 1.00 32.28 175 VAL A CA 1
ATOM 1415 C C . VAL A 1 175 ? -60.015 -9.101 -4.814 1.00 32.28 175 VAL A C 1
ATOM 1417 O O . VAL A 1 175 ? -59.219 -9.188 -3.884 1.00 32.28 175 VAL A O 1
ATOM 1420 N N . GLU A 1 176 ? -61.269 -8.701 -4.669 1.00 30.67 176 GLU A N 1
ATOM 1421 C CA . GLU A 1 176 ? -61.989 -8.400 -3.442 1.00 30.67 176 GLU A CA 1
ATOM 1422 C C . GLU A 1 176 ? -62.685 -9.686 -2.953 1.00 30.67 176 GLU A C 1
ATOM 1424 O O . GLU A 1 176 ? -63.386 -10.308 -3.751 1.00 30.67 176 GLU A O 1
ATOM 1429 N N . LYS A 1 177 ? -62.517 -10.080 -1.675 1.00 32.44 177 LYS A N 1
ATOM 1430 C CA . LYS A 1 177 ? -63.608 -10.311 -0.690 1.00 32.44 177 LYS A CA 1
ATOM 1431 C C . LYS A 1 177 ? -63.279 -11.257 0.490 1.00 32.44 177 LYS A C 1
ATOM 1433 O O . LYS A 1 177 ? -62.789 -12.364 0.312 1.00 32.44 177 LYS A O 1
ATOM 1438 N N . THR A 1 178 ? -63.731 -10.766 1.654 1.00 30.47 178 THR A N 1
ATOM 1439 C CA . THR A 1 178 ? -64.388 -11.407 2.822 1.00 30.47 178 THR A CA 1
ATOM 1440 C C . THR A 1 178 ? -63.640 -12.325 3.801 1.00 30.47 178 THR A C 1
ATOM 1442 O O . THR A 1 178 ? -63.317 -13.467 3.502 1.00 30.47 178 THR A O 1
ATOM 1445 N N . ASP A 1 179 ? -63.572 -11.775 5.020 1.00 31.12 179 ASP A N 1
ATOM 1446 C CA . ASP A 1 179 ? -63.968 -12.305 6.334 1.00 31.12 179 ASP A CA 1
ATOM 1447 C C . ASP A 1 179 ? -63.115 -13.307 7.139 1.00 31.12 179 ASP A C 1
ATOM 1449 O O . ASP A 1 179 ? -62.897 -14.462 6.789 1.00 31.12 179 ASP A O 1
ATOM 1453 N N . ASP A 1 180 ? -62.841 -12.805 8.350 1.00 31.75 180 ASP A N 1
ATOM 1454 C CA . ASP A 1 180 ? -62.872 -13.447 9.665 1.00 31.75 180 ASP A CA 1
ATOM 1455 C C . ASP A 1 180 ? -61.599 -14.025 10.319 1.00 31.75 180 ASP A C 1
ATOM 1457 O O . ASP A 1 180 ? -60.940 -14.941 9.836 1.00 31.75 180 ASP A O 1
ATOM 1461 N N . LYS A 1 181 ? -61.411 -13.535 11.560 1.00 34.47 181 LYS A N 1
ATOM 1462 C CA . LYS A 1 181 ? -60.629 -14.047 12.709 1.00 34.47 181 LYS A CA 1
ATOM 1463 C C . LYS A 1 181 ? -59.141 -13.672 12.832 1.00 34.47 181 LYS A C 1
ATOM 1465 O O . LYS A 1 181 ? -58.236 -14.326 12.330 1.00 34.47 181 LYS A O 1
ATOM 1470 N N . GLN A 1 182 ? -58.914 -12.670 13.690 1.00 33.91 182 GLN A N 1
ATOM 1471 C CA . GLN A 1 182 ? -57.749 -12.555 14.587 1.00 33.91 182 GLN A CA 1
ATOM 1472 C C . GLN A 1 182 ? -57.596 -13.826 15.461 1.00 33.91 182 GLN A C 1
ATOM 1474 O O . GLN A 1 182 ? -58.619 -14.454 15.756 1.00 33.91 182 GLN A O 1
ATOM 1479 N N . PRO A 1 183 ? -56.381 -14.208 15.930 1.00 37.44 183 PRO A N 1
ATOM 1480 C CA . PRO A 1 183 ? -55.691 -13.456 16.991 1.00 37.44 183 PRO A CA 1
ATOM 1481 C C . PRO A 1 183 ? -54.144 -13.442 16.945 1.00 37.44 183 PRO A C 1
ATOM 1483 O O . PRO A 1 183 ? -53.515 -13.996 16.057 1.00 37.44 183 PRO A O 1
ATOM 1486 N N . TYR A 1 184 ? -53.598 -12.787 17.977 1.00 31.58 184 TYR A N 1
ATOM 1487 C CA . TYR A 1 184 ? -52.222 -12.689 18.490 1.00 31.58 184 TYR A CA 1
ATOM 1488 C C . TYR A 1 184 ? -51.194 -11.814 17.746 1.00 31.58 184 TYR A C 1
ATOM 1490 O O . TYR A 1 184 ? -50.572 -12.163 16.746 1.00 31.58 184 TYR A O 1
ATOM 1498 N N . GLU A 1 185 ? -50.966 -10.648 18.356 1.00 34.22 185 GLU A N 1
ATOM 1499 C CA . GLU A 1 185 ? -49.855 -9.743 18.105 1.00 34.22 185 GLU A CA 1
ATOM 1500 C C . GLU A 1 185 ? -48.502 -10.386 18.456 1.00 34.22 185 GLU A C 1
ATOM 1502 O O . GLU A 1 185 ? -48.299 -10.898 19.553 1.00 34.22 185 GLU A O 1
ATOM 1507 N N . MET A 1 186 ? -47.517 -10.193 17.582 1.00 27.23 186 MET A N 1
ATOM 1508 C CA . MET A 1 186 ? -46.176 -9.804 18.014 1.00 27.23 186 MET A CA 1
ATOM 1509 C C . MET A 1 186 ? -45.699 -8.714 17.057 1.00 27.23 186 MET A C 1
ATOM 1511 O O . MET A 1 186 ? -45.058 -8.961 16.038 1.00 27.23 186 MET A O 1
ATOM 1515 N N . LYS A 1 187 ? -46.081 -7.469 17.358 1.00 28.81 187 LYS A N 1
ATOM 1516 C CA . LYS A 1 187 ? -45.475 -6.298 16.727 1.00 28.81 187 LYS A CA 1
ATOM 1517 C C . LYS A 1 187 ? -44.023 -6.253 17.193 1.00 28.81 187 LYS A C 1
ATOM 1519 O O . LYS A 1 187 ? -43.727 -5.712 18.253 1.00 28.81 187 LYS A O 1
ATOM 1524 N N . THR A 1 188 ? -43.101 -6.793 16.402 1.00 32.31 188 THR A N 1
ATOM 1525 C CA . THR A 1 188 ? -41.702 -6.371 16.477 1.00 32.31 188 THR A CA 1
ATOM 1526 C C . THR A 1 188 ? -41.647 -4.937 15.974 1.00 32.31 188 THR A C 1
ATOM 1528 O O . THR A 1 188 ? -41.404 -4.676 14.795 1.00 32.31 188 THR A O 1
ATOM 1531 N N . SER A 1 189 ? -41.929 -3.998 16.872 1.00 34.16 189 SER A N 1
ATOM 1532 C CA . SER A 1 189 ? -41.651 -2.583 16.699 1.00 34.16 189 SER A CA 1
ATOM 1533 C C . SER A 1 189 ? -40.136 -2.400 16.643 1.00 34.16 189 SER A C 1
ATOM 1535 O O . SER A 1 189 ? -39.507 -2.012 17.622 1.00 34.16 189 SER A O 1
ATOM 1537 N N . THR A 1 190 ? -39.523 -2.708 15.500 1.00 37.69 190 THR A N 1
ATOM 1538 C CA . THR A 1 190 ? -38.241 -2.091 15.166 1.00 37.69 190 THR A CA 1
ATOM 1539 C C . THR A 1 190 ? -38.581 -0.651 14.845 1.00 37.69 190 THR A C 1
ATOM 1541 O O . THR A 1 190 ? -39.175 -0.359 13.804 1.00 37.69 190 THR A O 1
ATOM 1544 N N . SER A 1 191 ? -38.315 0.229 15.806 1.00 37.53 191 SER A N 1
ATOM 1545 C CA . SER A 1 191 ? -38.625 1.640 15.669 1.00 37.53 191 SER A CA 1
ATOM 1546 C C . SER A 1 191 ? -37.948 2.173 14.403 1.00 37.53 191 SER A C 1
ATOM 1548 O O . SER A 1 191 ? -36.835 1.768 14.048 1.00 37.53 191 SER A O 1
ATOM 1550 N N . ALA A 1 192 ? -38.605 3.095 13.699 1.00 41.53 192 ALA A N 1
ATOM 1551 C CA . ALA A 1 192 ? -37.964 3.827 12.610 1.00 41.53 192 ALA A CA 1
ATOM 1552 C C . ALA A 1 192 ? -36.645 4.475 13.082 1.00 41.53 192 ALA A C 1
ATOM 1554 O O . ALA A 1 192 ? -35.705 4.556 12.298 1.00 41.53 192 ALA A O 1
ATOM 1555 N N . ALA A 1 193 ? -36.532 4.790 14.380 1.00 37.12 193 ALA A N 1
ATOM 1556 C CA . ALA A 1 193 ? -35.323 5.288 15.023 1.00 37.12 193 ALA A CA 1
ATOM 1557 C C . ALA A 1 193 ? -34.160 4.271 15.058 1.00 37.12 193 ALA A C 1
ATOM 1559 O O . ALA A 1 193 ? -33.013 4.691 14.932 1.00 37.12 193 ALA A O 1
ATOM 1560 N N . ASP A 1 194 ? -34.407 2.957 15.129 1.00 35.38 194 ASP A N 1
ATOM 1561 C CA . ASP A 1 194 ? -33.347 1.931 15.078 1.00 35.38 194 ASP A CA 1
ATOM 1562 C C . ASP A 1 194 ? -32.796 1.748 13.656 1.00 35.38 194 ASP A C 1
ATOM 1564 O O . ASP A 1 194 ? -31.588 1.592 13.452 1.00 35.38 194 ASP A O 1
ATOM 1568 N N . LYS A 1 195 ? -33.662 1.862 12.639 1.00 38.56 195 LYS A N 1
ATOM 1569 C CA . LYS A 1 195 ? -33.237 1.918 11.227 1.00 38.56 195 LYS A CA 1
ATOM 1570 C C . LYS A 1 195 ? -32.585 3.262 10.875 1.00 38.56 195 LYS A C 1
ATOM 1572 O O . LYS A 1 195 ? -31.669 3.302 10.055 1.00 38.56 195 LYS A O 1
ATOM 1577 N N . GLU A 1 196 ? -32.990 4.349 11.526 1.00 34.81 196 GLU A N 1
ATOM 1578 C CA . GLU A 1 196 ? -32.416 5.688 11.355 1.00 34.81 196 GLU A CA 1
ATOM 1579 C C . GLU A 1 196 ? -31.063 5.844 12.079 1.00 34.81 196 GLU A C 1
ATOM 1581 O O . GLU A 1 196 ? -30.156 6.500 11.562 1.00 34.81 196 GLU A O 1
ATOM 1586 N N . PHE A 1 197 ? -30.841 5.145 13.200 1.00 33.22 197 PHE A N 1
ATOM 1587 C CA . PHE A 1 197 ? -29.526 5.052 13.847 1.00 33.22 197 PHE A CA 1
ATOM 1588 C C . PHE A 1 197 ? -28.559 4.127 13.100 1.00 33.22 197 PHE A C 1
ATOM 1590 O O . PHE A 1 197 ? -27.380 4.464 12.991 1.00 33.22 197 PHE A O 1
ATOM 1597 N N . ALA A 1 198 ? -29.034 3.029 12.502 1.00 37.03 198 ALA A N 1
ATOM 1598 C CA . ALA A 1 198 ? -28.229 2.220 11.578 1.00 37.03 198 ALA A CA 1
ATOM 1599 C C . ALA A 1 198 ? -27.881 2.976 10.273 1.00 37.03 198 ALA A C 1
ATOM 1601 O O . ALA A 1 198 ? -26.907 2.648 9.594 1.00 37.03 198 ALA A O 1
ATOM 1602 N N . SER A 1 199 ? -28.639 4.032 9.950 1.00 38.47 199 SER A N 1
ATOM 1603 C CA . SER A 1 199 ? -28.398 4.961 8.837 1.00 38.47 199 SER A CA 1
ATOM 1604 C C . SER A 1 199 ? -27.387 6.077 9.167 1.00 38.47 199 SER A C 1
ATOM 1606 O O . SER A 1 199 ? -27.020 6.872 8.290 1.00 38.47 199 SER A O 1
ATOM 1608 N N . LYS A 1 200 ? -26.839 6.132 10.396 1.00 45.88 200 LYS A N 1
ATOM 1609 C CA . LYS A 1 200 ? -25.680 6.985 10.719 1.00 45.88 200 LYS A CA 1
ATOM 1610 C C . LYS A 1 200 ? -24.434 6.448 10.015 1.00 45.88 200 LYS A C 1
ATOM 1612 O O . LYS A 1 200 ? -23.642 5.706 10.581 1.00 45.88 200 LYS A O 1
ATOM 1617 N N . ARG A 1 201 ? -24.310 6.846 8.744 1.00 52.72 201 ARG A N 1
ATOM 1618 C CA . ARG A 1 201 ? -23.217 6.633 7.784 1.00 52.72 201 ARG A CA 1
ATOM 1619 C C . ARG A 1 201 ? -21.928 6.172 8.462 1.00 52.72 201 ARG A C 1
ATOM 1621 O O . ARG A 1 201 ? -21.160 6.996 8.957 1.00 52.72 201 ARG A O 1
ATOM 1628 N N . THR A 1 202 ? -21.681 4.866 8.427 1.00 55.69 202 THR A N 1
ATOM 1629 C CA . THR A 1 202 ? -20.379 4.258 8.701 1.00 55.69 202 THR A CA 1
ATOM 1630 C C . THR A 1 202 ? -19.357 4.959 7.819 1.00 55.69 202 THR A C 1
ATOM 1632 O O . THR A 1 202 ? -19.319 4.767 6.602 1.00 55.69 202 THR A O 1
ATOM 1635 N N . LYS A 1 203 ? -18.595 5.879 8.407 1.00 72.31 203 LYS A N 1
ATOM 1636 C CA . LYS A 1 203 ? -17.655 6.697 7.656 1.00 72.31 203 LYS A CA 1
ATOM 1637 C C . LYS A 1 203 ? -16.315 5.987 7.677 1.00 72.31 203 LYS A C 1
ATOM 1639 O O . LYS A 1 203 ? -15.631 5.934 8.696 1.00 72.31 203 LYS A O 1
ATOM 1644 N N . TYR A 1 204 ? -15.969 5.422 6.532 1.00 80.88 204 TYR A N 1
ATOM 1645 C CA . TYR A 1 204 ? -14.682 4.783 6.340 1.00 80.88 204 TYR A CA 1
ATOM 1646 C C . TYR A 1 204 ? -13.613 5.833 6.056 1.00 80.88 204 TYR A C 1
ATOM 1648 O O . TYR A 1 204 ? -13.804 6.759 5.258 1.00 80.88 204 TYR A O 1
ATOM 1656 N N . GLU A 1 205 ? -12.473 5.658 6.710 1.00 84.69 205 GLU A N 1
ATOM 1657 C CA . GLU A 1 205 ? -11.245 6.357 6.365 1.00 84.69 205 GLU A CA 1
ATOM 1658 C C . GLU A 1 205 ? -10.214 5.332 5.921 1.00 84.69 205 GLU A C 1
ATOM 1660 O O . GLU A 1 205 ? -10.115 4.232 6.468 1.00 84.69 205 GLU A O 1
ATOM 1665 N N . MET A 1 206 ? -9.471 5.720 4.896 1.00 90.19 206 MET A N 1
ATOM 1666 C CA . MET A 1 206 ? -8.372 4.970 4.332 1.00 90.19 206 MET A CA 1
ATOM 1667 C C . MET A 1 206 ? -7.090 5.704 4.698 1.00 90.19 206 MET A C 1
ATOM 1669 O O . MET A 1 206 ? -6.891 6.856 4.305 1.00 90.19 206 MET A O 1
ATOM 1673 N N . LEU A 1 207 ? -6.235 5.035 5.459 1.00 93.00 207 LEU A N 1
ATOM 1674 C CA . LEU A 1 207 ? -4.914 5.523 5.829 1.00 93.00 207 LEU A CA 1
ATOM 1675 C C . LEU A 1 207 ? -3.882 4.931 4.877 1.00 93.00 207 LEU A C 1
ATOM 1677 O O . LEU A 1 207 ? -3.850 3.718 4.705 1.00 93.00 207 LEU A O 1
ATOM 1681 N N . LEU A 1 208 ? -3.053 5.777 4.273 1.00 95.44 208 LEU A N 1
ATOM 1682 C CA . LEU A 1 208 ? -2.026 5.410 3.307 1.00 95.44 208 LEU A CA 1
ATOM 1683 C C . LEU A 1 208 ? -0.654 5.585 3.956 1.00 95.44 208 LEU A C 1
ATOM 1685 O O . LEU A 1 208 ? -0.231 6.709 4.242 1.00 95.44 208 LEU A O 1
ATOM 1689 N N . PHE A 1 209 ? 0.034 4.471 4.175 1.00 96.50 209 PHE A N 1
ATOM 1690 C CA . PHE A 1 209 ? 1.353 4.421 4.787 1.00 96.50 209 PHE A CA 1
ATOM 1691 C C . PHE A 1 209 ? 2.431 4.155 3.731 1.00 96.50 209 PHE A C 1
ATOM 1693 O O . PHE A 1 209 ? 2.287 3.210 2.947 1.00 96.50 209 PHE A O 1
ATOM 1700 N N . PRO A 1 210 ? 3.531 4.928 3.724 1.00 96.69 210 PRO A N 1
ATOM 1701 C CA . PRO A 1 210 ? 4.710 4.572 2.947 1.00 96.69 210 PRO A CA 1
ATOM 1702 C C . PRO A 1 210 ? 5.421 3.345 3.546 1.00 96.69 210 PRO A C 1
ATOM 1704 O O . PRO A 1 210 ? 5.246 3.052 4.739 1.00 96.69 210 PRO A O 1
ATOM 1707 N N . PRO A 1 211 ? 6.279 2.659 2.765 1.00 96.19 211 PRO A N 1
ATOM 1708 C CA . PRO A 1 211 ? 7.120 1.582 3.267 1.00 96.19 211 PRO A CA 1
ATOM 1709 C C . PRO A 1 211 ? 7.947 2.079 4.453 1.00 96.19 211 PRO A C 1
ATOM 1711 O O . PRO A 1 211 ? 8.684 3.060 4.362 1.00 96.19 211 PRO A O 1
ATOM 1714 N N . SER A 1 212 ? 7.783 1.419 5.595 1.00 94.50 212 SER A N 1
ATOM 1715 C CA . SER A 1 212 ? 8.387 1.822 6.866 1.00 94.50 212 SER A CA 1
ATOM 1716 C C . SER A 1 212 ? 8.536 0.622 7.800 1.00 94.50 212 SER A C 1
ATOM 1718 O O . SER A 1 212 ? 7.992 -0.454 7.535 1.00 94.50 212 SER A O 1
ATOM 1720 N N . LYS A 1 213 ? 9.236 0.803 8.930 1.00 94.19 213 LYS A N 1
ATOM 1721 C CA . LYS A 1 213 ? 9.335 -0.223 9.987 1.00 94.19 213 LYS A CA 1
ATOM 1722 C C . LYS A 1 213 ? 7.959 -0.622 10.530 1.00 94.19 213 LYS A C 1
ATOM 1724 O O . LYS A 1 213 ? 7.741 -1.784 10.857 1.00 94.19 213 LYS A O 1
ATOM 1729 N N . PHE A 1 214 ? 7.028 0.331 10.606 1.00 94.12 214 PHE A N 1
ATOM 1730 C CA . PHE A 1 214 ? 5.658 0.066 11.035 1.00 94.12 214 PHE A CA 1
ATOM 1731 C C . PHE A 1 214 ? 4.910 -0.816 10.039 1.00 94.12 214 PHE A C 1
ATOM 1733 O O . PHE A 1 214 ? 4.314 -1.804 10.460 1.00 94.12 214 PHE A O 1
ATOM 1740 N N . VAL A 1 215 ? 4.974 -0.501 8.740 1.00 95.44 215 VAL A N 1
ATOM 1741 C CA . VAL A 1 215 ? 4.362 -1.339 7.696 1.00 95.44 215 VAL A CA 1
ATOM 1742 C C . VAL A 1 215 ? 4.932 -2.752 7.765 1.00 95.44 215 VAL A C 1
ATOM 1744 O O . VAL A 1 215 ? 4.171 -3.698 7.922 1.00 95.44 215 VAL A O 1
ATOM 1747 N N . HIS A 1 216 ? 6.260 -2.891 7.777 1.00 95.56 216 HIS A N 1
ATOM 1748 C CA . HIS A 1 216 ? 6.927 -4.192 7.813 1.00 95.56 216 HIS A CA 1
ATOM 1749 C C . HIS A 1 216 ? 6.478 -5.037 9.014 1.00 95.56 216 HIS A C 1
ATOM 1751 O O . HIS A 1 216 ? 6.021 -6.166 8.859 1.00 95.56 216 HIS A O 1
ATOM 1757 N N . ARG A 1 217 ? 6.540 -4.463 10.223 1.00 95.25 217 ARG A N 1
ATOM 1758 C CA . ARG A 1 217 ? 6.216 -5.161 11.476 1.00 95.25 217 ARG A CA 1
ATOM 1759 C C . ARG A 1 217 ? 4.756 -5.603 11.562 1.00 95.25 217 ARG A C 1
ATOM 1761 O O . ARG A 1 217 ? 4.472 -6.586 12.241 1.00 95.25 217 ARG A O 1
ATOM 1768 N N . ASN A 1 218 ? 3.837 -4.861 10.946 1.00 93.75 218 ASN A N 1
ATOM 1769 C CA . ASN A 1 218 ? 2.409 -5.163 11.021 1.00 93.75 218 ASN A CA 1
ATOM 1770 C C . ASN A 1 218 ? 1.902 -5.974 9.824 1.00 93.75 218 ASN A C 1
ATOM 1772 O O . ASN A 1 218 ? 0.909 -6.676 9.976 1.00 93.75 218 ASN A O 1
ATOM 1776 N N . LEU A 1 219 ? 2.580 -5.921 8.676 1.00 94.25 219 LEU A N 1
ATOM 1777 C CA . LEU A 1 219 ? 2.250 -6.743 7.514 1.00 94.25 219 LEU A CA 1
ATOM 1778 C C . LEU A 1 219 ? 2.810 -8.164 7.650 1.00 94.25 219 LEU A C 1
ATOM 1780 O O . LEU A 1 219 ? 2.134 -9.114 7.268 1.00 94.25 219 LEU A O 1
ATOM 1784 N N . LEU A 1 220 ? 3.992 -8.326 8.259 1.00 95.00 220 LEU A N 1
ATOM 1785 C CA . LEU A 1 220 ? 4.652 -9.628 8.411 1.00 95.00 220 LEU A CA 1
ATOM 1786 C C . LEU A 1 220 ? 3.758 -10.708 9.060 1.00 95.00 220 LEU A C 1
ATOM 1788 O O . LEU A 1 220 ? 3.713 -11.810 8.522 1.00 95.00 220 LEU A O 1
ATOM 1792 N N . PRO A 1 221 ? 3.003 -10.438 10.146 1.00 93.69 221 PRO A N 1
ATOM 1793 C CA . PRO A 1 221 ? 2.164 -11.459 10.776 1.00 93.69 221 PRO A CA 1
ATOM 1794 C C . PRO A 1 221 ? 0.919 -11.839 9.965 1.00 93.69 221 PRO A C 1
ATOM 1796 O O . PRO A 1 221 ? 0.392 -12.928 10.158 1.00 93.69 221 PRO A O 1
ATOM 1799 N N . VAL A 1 222 ? 0.423 -10.948 9.099 1.00 92.31 222 VAL A N 1
ATOM 1800 C CA . VAL A 1 222 ? -0.856 -11.134 8.383 1.00 92.31 222 VAL A CA 1
ATOM 1801 C C . VAL A 1 222 ? 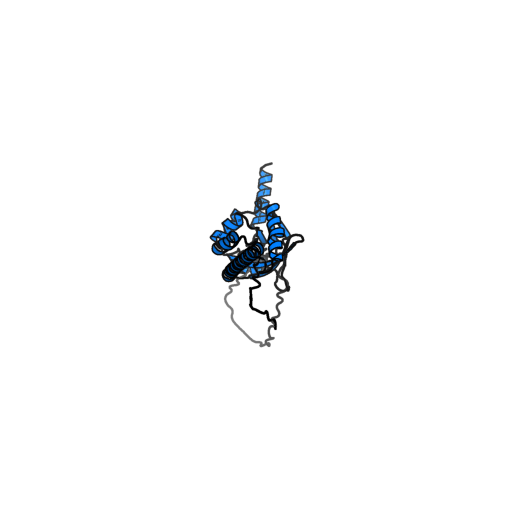-0.671 -11.527 6.917 1.00 92.31 222 VAL A C 1
ATOM 1803 O O . VAL A 1 222 ? -1.523 -12.191 6.337 1.00 92.31 222 VAL A O 1
ATOM 1806 N N . ALA A 1 223 ? 0.452 -11.141 6.314 1.00 93.19 223 ALA A N 1
ATOM 1807 C CA . ALA A 1 223 ? 0.820 -11.448 4.940 1.00 93.19 223 ALA A CA 1
ATOM 1808 C C . ALA A 1 223 ? 2.356 -11.605 4.833 1.00 93.19 223 ALA A C 1
ATOM 1810 O O . ALA A 1 223 ? 3.035 -10.752 4.249 1.00 93.19 223 ALA A O 1
ATOM 1811 N N . PRO A 1 224 ? 2.939 -12.679 5.403 1.00 93.00 224 PRO A N 1
ATOM 1812 C CA . PRO A 1 224 ? 4.392 -12.853 5.472 1.00 93.00 224 PRO A CA 1
ATOM 1813 C C . PRO A 1 224 ? 5.040 -12.960 4.089 1.00 93.00 224 PRO A C 1
ATOM 1815 O O . PRO A 1 224 ? 6.004 -12.252 3.814 1.00 93.00 224 PRO A O 1
ATOM 1818 N N . LYS A 1 225 ? 4.458 -13.765 3.188 1.00 90.81 225 LYS A N 1
ATOM 1819 C CA . LYS A 1 225 ? 4.953 -13.935 1.809 1.00 90.81 225 LYS A CA 1
ATOM 1820 C C . LYS A 1 225 ? 4.951 -12.612 1.033 1.00 90.81 225 LYS A C 1
ATOM 1822 O O . LYS A 1 225 ? 5.930 -12.284 0.373 1.00 90.81 225 LYS A O 1
ATOM 1827 N N . LEU A 1 226 ? 3.878 -11.822 1.160 1.00 91.50 226 LEU A N 1
ATOM 1828 C CA . LEU A 1 226 ? 3.796 -10.466 0.599 1.00 91.50 226 LEU A CA 1
ATOM 1829 C C . LEU A 1 226 ? 4.907 -9.574 1.137 1.00 91.50 226 LEU A C 1
ATOM 1831 O O . LEU A 1 226 ? 5.591 -8.903 0.374 1.00 91.50 226 LEU A O 1
ATOM 1835 N N . THR A 1 227 ? 5.084 -9.574 2.457 1.00 92.81 227 THR A N 1
ATOM 1836 C CA . THR A 1 227 ? 6.066 -8.723 3.129 1.00 92.81 227 THR A CA 1
ATOM 1837 C C . THR A 1 227 ? 7.482 -9.064 2.682 1.00 92.81 227 THR A C 1
ATOM 1839 O O . THR A 1 227 ? 8.259 -8.158 2.394 1.00 92.81 227 THR A O 1
ATOM 1842 N N . GLU A 1 228 ? 7.819 -10.348 2.573 1.00 90.62 228 GLU A N 1
ATOM 1843 C CA . GLU A 1 228 ? 9.132 -10.766 2.083 1.00 90.62 228 GLU A CA 1
ATOM 1844 C C . GLU A 1 228 ? 9.379 -10.252 0.660 1.00 90.62 228 GLU A C 1
ATOM 1846 O O . GLU A 1 228 ? 10.391 -9.598 0.419 1.00 90.62 228 GLU A O 1
ATOM 1851 N N . LEU A 1 229 ? 8.426 -10.456 -0.254 1.00 88.44 229 LEU A N 1
ATOM 1852 C CA . LEU A 1 229 ? 8.549 -10.018 -1.647 1.00 88.44 229 LEU A CA 1
ATOM 1853 C C . LEU A 1 229 ? 8.698 -8.495 -1.768 1.00 88.44 229 LEU A C 1
ATOM 1855 O O . LEU A 1 229 ? 9.591 -8.007 -2.458 1.00 88.44 229 LEU A O 1
ATOM 1859 N N . LEU A 1 230 ? 7.864 -7.729 -1.059 1.00 90.62 230 LEU A N 1
ATOM 1860 C CA . LEU A 1 230 ? 7.889 -6.266 -1.129 1.00 90.62 230 LEU A CA 1
ATOM 1861 C C . LEU A 1 230 ? 9.225 -5.674 -0.663 1.00 90.62 230 LEU A C 1
ATOM 1863 O O . LEU A 1 230 ? 9.712 -4.714 -1.260 1.00 90.62 230 LEU A O 1
ATOM 1867 N N . TYR A 1 231 ? 9.808 -6.223 0.406 1.00 89.88 231 TYR A N 1
ATOM 1868 C CA . TYR A 1 231 ? 11.012 -5.665 1.024 1.00 89.88 231 TYR A CA 1
ATOM 1869 C C . TYR A 1 231 ? 12.304 -6.225 0.424 1.00 89.88 231 TYR A C 1
ATOM 1871 O O . TYR A 1 231 ? 13.262 -5.470 0.266 1.00 89.88 231 TYR A O 1
ATOM 1879 N N . LYS A 1 232 ? 12.334 -7.508 0.045 1.00 86.50 232 LYS A N 1
ATOM 1880 C CA . LYS A 1 232 ? 13.504 -8.141 -0.582 1.00 86.50 232 LYS A CA 1
ATOM 1881 C C . LYS A 1 232 ? 13.793 -7.552 -1.958 1.00 86.50 232 LYS A C 1
ATOM 1883 O O . LYS A 1 232 ? 14.940 -7.229 -2.252 1.00 86.50 232 LYS A O 1
ATOM 1888 N N . ASP A 1 233 ? 12.755 -7.353 -2.767 1.00 83.25 233 ASP A N 1
ATOM 1889 C CA . ASP A 1 233 ? 12.892 -6.812 -4.122 1.00 83.25 233 ASP A CA 1
ATOM 1890 C C . ASP A 1 233 ? 12.705 -5.279 -4.175 1.00 83.25 233 ASP A C 1
ATOM 1892 O O . ASP A 1 233 ? 12.652 -4.699 -5.258 1.00 83.25 233 ASP A O 1
ATOM 1896 N N . GLN A 1 234 ? 12.622 -4.614 -3.011 1.00 87.12 234 GLN A N 1
ATOM 1897 C CA . GLN A 1 234 ? 12.476 -3.157 -2.863 1.00 87.12 234 GLN A CA 1
ATOM 1898 C C . GLN A 1 234 ? 11.351 -2.564 -3.721 1.00 87.12 234 GLN A C 1
ATOM 1900 O O . GLN A 1 234 ? 11.503 -1.512 -4.343 1.00 87.12 234 GLN A O 1
ATOM 1905 N N . ILE A 1 235 ? 10.205 -3.240 -3.753 1.00 88.44 235 ILE A N 1
ATOM 1906 C CA . ILE A 1 235 ? 9.054 -2.829 -4.551 1.00 88.44 235 ILE A CA 1
ATOM 1907 C C . ILE A 1 235 ? 8.428 -1.582 -3.898 1.00 88.44 235 ILE A C 1
ATOM 1909 O O . ILE A 1 235 ? 7.895 -1.711 -2.799 1.00 88.44 235 ILE A O 1
ATOM 1913 N N . PRO A 1 236 ? 8.444 -0.372 -4.494 1.00 91.94 236 PRO A N 1
ATOM 1914 C CA . PRO A 1 236 ? 7.613 0.748 -4.097 1.00 91.94 236 PRO A CA 1
ATOM 1915 C C . PRO A 1 236 ? 6.155 0.328 -4.012 1.00 91.94 236 PRO A C 1
ATOM 1917 O O . PRO A 1 236 ? 5.540 -0.128 -4.973 1.00 91.94 236 PRO A O 1
ATOM 1920 N N . HIS A 1 237 ? 5.615 0.510 -2.820 1.00 94.81 237 HIS A N 1
ATOM 1921 C CA . HIS A 1 237 ? 4.251 0.179 -2.479 1.00 94.81 237 HIS A CA 1
ATOM 1922 C C . HIS A 1 237 ? 3.727 1.185 -1.460 1.00 94.81 237 HIS A C 1
ATOM 1924 O O . HIS A 1 237 ? 4.502 1.867 -0.791 1.00 94.81 237 HIS A O 1
ATOM 1930 N N . LEU A 1 238 ? 2.411 1.258 -1.307 1.00 97.25 238 LEU A N 1
ATOM 1931 C CA . LEU A 1 238 ? 1.783 1.874 -0.140 1.00 97.25 238 LEU A CA 1
ATOM 1932 C C . LEU A 1 238 ? 0.937 0.818 0.559 1.00 97.25 238 LEU A C 1
ATOM 1934 O O . LEU A 1 238 ? 0.241 0.046 -0.100 1.00 97.25 238 LEU A O 1
ATOM 1938 N N . MET A 1 239 ? 0.966 0.803 1.888 1.00 96.69 239 MET A N 1
ATOM 1939 C CA . MET A 1 239 ? 0.015 0.019 2.669 1.00 96.69 239 MET A CA 1
ATOM 1940 C C . MET A 1 239 ? -1.207 0.885 2.951 1.00 96.69 239 MET A C 1
ATOM 1942 O O . MET A 1 239 ? -1.077 1.962 3.535 1.00 96.69 239 MET A O 1
ATOM 1946 N N . LEU A 1 240 ? -2.388 0.422 2.550 1.00 95.06 240 LEU A N 1
ATOM 1947 C CA . LEU A 1 240 ? -3.650 1.089 2.842 1.00 95.06 240 LEU A CA 1
ATOM 1948 C C . LEU A 1 240 ? -4.394 0.309 3.917 1.00 95.06 240 LEU A C 1
ATOM 1950 O O . LEU A 1 240 ? -4.569 -0.902 3.808 1.00 95.06 240 LEU A O 1
ATOM 1954 N N . ILE A 1 241 ? -4.849 1.011 4.948 1.00 93.06 241 ILE A N 1
ATOM 1955 C CA . ILE A 1 241 ? -5.697 0.438 5.991 1.00 93.06 241 ILE A CA 1
ATOM 1956 C C . ILE A 1 241 ? -7.035 1.140 5.944 1.00 93.06 241 ILE A C 1
ATOM 1958 O O . ILE A 1 241 ? -7.104 2.362 6.088 1.00 93.06 241 ILE A O 1
ATOM 1962 N N . ILE A 1 242 ? -8.094 0.355 5.795 1.00 90.25 242 ILE A N 1
ATOM 1963 C CA . ILE A 1 242 ? -9.466 0.829 5.889 1.00 90.25 242 ILE A CA 1
ATOM 1964 C C . ILE A 1 242 ? -10.092 0.216 7.125 1.00 90.25 242 ILE A C 1
ATOM 1966 O O . ILE A 1 242 ? -10.056 -0.994 7.329 1.00 90.25 242 ILE A O 1
ATOM 1970 N N . SER A 1 243 ? -10.688 1.060 7.948 1.00 84.75 243 SER A N 1
ATOM 1971 C CA . SER A 1 243 ? -11.534 0.641 9.058 1.00 84.75 243 SER A CA 1
ATOM 1972 C C . SER A 1 243 ? -12.585 1.721 9.282 1.00 84.75 243 SER A C 1
ATOM 1974 O O . SER A 1 243 ? -12.480 2.843 8.772 1.00 84.75 243 SER A O 1
ATOM 1976 N N . ASN A 1 244 ? -13.614 1.389 10.052 1.00 73.00 244 ASN A N 1
ATOM 1977 C CA . ASN A 1 244 ? -14.568 2.361 10.568 1.00 73.00 244 ASN A CA 1
ATOM 1978 C C . ASN A 1 244 ? -13.883 3.222 11.654 1.00 73.00 244 ASN A C 1
ATOM 1980 O O . ASN A 1 244 ? -14.090 3.044 12.853 1.00 73.00 244 ASN A O 1
ATOM 1984 N N . PHE A 1 245 ? -12.963 4.091 11.228 1.00 61.78 245 PHE A N 1
ATOM 1985 C CA . PHE A 1 245 ? -12.022 4.832 12.078 1.00 61.78 245 PHE A CA 1
ATOM 1986 C C . PHE A 1 245 ? -12.653 5.978 12.873 1.00 61.78 245 PHE A C 1
ATOM 1988 O O . PHE A 1 245 ? -11.994 6.529 13.758 1.00 61.78 245 PHE A O 1
ATOM 1995 N N . PHE A 1 246 ? -13.914 6.331 12.598 1.00 53.25 246 PHE A N 1
ATOM 1996 C CA . PHE A 1 246 ? -14.523 7.564 13.104 1.00 53.25 246 PHE A CA 1
ATOM 1997 C C . PHE A 1 246 ? -14.593 7.671 14.628 1.00 53.25 246 PHE A C 1
ATOM 1999 O O . PHE A 1 246 ? -14.568 8.781 15.157 1.00 53.25 246 PHE A O 1
ATOM 2006 N N . HIS A 1 247 ? -14.592 6.544 15.340 1.00 50.62 247 HIS A N 1
ATOM 2007 C CA . HIS A 1 247 ? -14.532 6.559 16.798 1.00 50.62 247 HIS A CA 1
ATOM 2008 C C . HIS A 1 247 ? -13.123 6.753 17.367 1.00 50.62 247 HIS A C 1
ATOM 2010 O O . HIS A 1 247 ? -13.009 7.189 18.499 1.00 50.62 247 HIS A O 1
ATOM 2016 N N . CYS A 1 248 ? -12.038 6.475 16.638 1.00 50.75 248 CYS A N 1
ATOM 2017 C CA . CYS A 1 248 ? -10.706 6.417 17.253 1.00 50.75 248 CYS A CA 1
ATOM 2018 C C . CYS A 1 248 ? -9.864 7.683 17.040 1.00 50.75 248 CYS A C 1
ATOM 2020 O O . CYS A 1 248 ? -9.256 8.158 17.991 1.00 50.75 248 CYS A O 1
ATOM 2022 N N . LEU A 1 249 ? -9.860 8.282 15.842 1.00 56.34 249 LEU A N 1
ATOM 2023 C CA . LEU A 1 249 ? -9.084 9.510 15.586 1.00 56.34 249 LEU A CA 1
ATOM 2024 C C . LEU A 1 249 ? -9.639 10.717 16.351 1.00 56.34 249 LEU A C 1
ATOM 2026 O O . LEU A 1 249 ? -8.871 11.465 16.947 1.00 56.34 249 LEU A O 1
ATOM 2030 N N . ARG A 1 250 ? -10.970 10.853 16.405 1.00 55.00 250 ARG A N 1
ATOM 2031 C CA . ARG A 1 250 ? -11.626 11.906 17.189 1.00 55.00 250 ARG A CA 1
ATOM 2032 C C . ARG A 1 250 ? -11.420 11.698 18.689 1.00 55.00 250 ARG A C 1
ATOM 2034 O O . ARG A 1 250 ? -11.099 12.653 19.375 1.00 55.00 250 ARG A O 1
ATOM 2041 N N . CYS A 1 251 ? -11.523 10.464 19.191 1.00 49.09 251 CYS A N 1
ATOM 2042 C CA . CYS A 1 251 ? -11.223 10.182 20.597 1.00 49.09 251 CYS A CA 1
ATOM 2043 C C . CYS A 1 251 ? -9.742 10.383 20.935 1.00 49.09 251 CYS A C 1
ATOM 2045 O O . CYS A 1 251 ? -9.456 10.861 22.019 1.00 49.09 251 CYS A O 1
ATOM 2047 N N . ALA A 1 252 ? -8.806 10.074 20.031 1.00 54.09 252 ALA A N 1
ATOM 2048 C CA . ALA A 1 252 ? -7.378 10.298 20.263 1.00 54.09 252 ALA A CA 1
ATOM 2049 C C . ALA A 1 252 ? -7.007 11.792 20.247 1.00 54.09 252 ALA A C 1
ATOM 2051 O O . ALA A 1 252 ? -6.177 12.214 21.047 1.00 54.09 252 ALA A O 1
ATOM 2052 N N . GLN A 1 253 ? -7.632 12.587 19.370 1.00 57.53 253 GLN A N 1
ATOM 2053 C CA . GLN A 1 253 ? -7.491 14.048 19.363 1.00 57.53 253 GLN A CA 1
ATOM 2054 C C . GLN A 1 253 ? -8.092 14.674 20.626 1.00 57.53 253 GLN A C 1
ATOM 2056 O O . GLN A 1 253 ? -7.388 15.399 21.317 1.00 57.53 253 GLN A O 1
ATOM 2061 N N . LEU A 1 254 ? -9.318 14.289 20.997 1.00 51.72 254 LEU A N 1
ATOM 2062 C CA . LEU A 1 254 ? -9.960 14.746 22.236 1.00 51.72 254 LEU A CA 1
ATOM 2063 C C . LEU A 1 254 ? -9.178 14.326 23.492 1.00 51.72 254 LEU A C 1
ATOM 2065 O O . LEU A 1 254 ? -9.116 15.080 24.454 1.00 51.72 254 LEU A O 1
ATOM 2069 N N . LEU A 1 255 ? -8.538 13.147 23.498 1.00 51.78 255 LEU A N 1
ATOM 2070 C CA . LEU A 1 255 ? -7.676 12.741 24.613 1.00 51.78 255 LEU A CA 1
ATOM 2071 C C . LEU A 1 255 ? -6.431 13.631 24.723 1.00 51.78 255 LEU A C 1
ATOM 2073 O O . LEU A 1 255 ? -6.010 13.941 25.830 1.00 51.78 255 LEU A O 1
ATOM 2077 N N . LYS A 1 256 ? -5.826 14.021 23.591 1.00 55.09 256 LYS A N 1
ATOM 2078 C CA . LYS A 1 256 ? -4.666 14.926 23.581 1.00 55.09 256 LYS A CA 1
ATOM 2079 C C . LYS A 1 256 ? -5.045 16.332 24.049 1.00 55.09 256 LYS A C 1
ATOM 2081 O O . LYS A 1 256 ? -4.294 16.908 24.827 1.00 55.09 256 LYS A O 1
ATOM 2086 N N . GLU A 1 257 ? -6.199 16.837 23.619 1.00 52.62 257 GLU A N 1
ATOM 2087 C CA . GLU A 1 257 ? -6.739 18.136 24.043 1.00 52.62 257 GLU A CA 1
ATOM 2088 C C . GLU A 1 257 ? -7.038 18.141 25.554 1.00 52.62 257 GLU A C 1
ATOM 2090 O O . GLU A 1 257 ? -6.526 18.993 26.274 1.00 52.62 257 GLU A O 1
ATOM 2095 N N . ASN A 1 258 ? -7.715 17.110 26.075 1.00 45.53 258 ASN A N 1
ATOM 2096 C CA . ASN A 1 258 ? -8.011 17.006 27.511 1.00 45.53 258 ASN A CA 1
ATOM 2097 C C . ASN A 1 258 ? -6.762 16.807 28.391 1.00 45.53 258 ASN A C 1
ATOM 2099 O O . ASN A 1 258 ? -6.750 17.224 29.545 1.00 45.53 258 ASN A O 1
ATOM 2103 N N . ILE A 1 259 ? -5.709 16.151 27.892 1.00 51.47 259 ILE A N 1
ATOM 2104 C CA . ILE A 1 259 ? -4.455 15.998 28.653 1.00 51.47 259 ILE A CA 1
ATOM 2105 C C . ILE A 1 259 ? -3.679 17.320 28.702 1.00 51.47 259 ILE A C 1
ATOM 2107 O O . ILE A 1 259 ? -3.049 17.597 29.718 1.00 51.47 259 ILE A O 1
ATOM 2111 N N . GLN A 1 260 ? -3.738 18.143 27.650 1.00 49.38 260 GLN A N 1
ATOM 2112 C CA . GLN A 1 260 ? -3.123 19.473 27.661 1.00 49.38 260 GLN A CA 1
ATOM 2113 C C . GLN A 1 260 ? -3.853 20.441 28.599 1.00 49.38 260 GLN A C 1
ATOM 2115 O O . GLN A 1 260 ? -3.190 21.219 29.276 1.00 49.38 260 GLN A O 1
ATOM 2120 N N . GLU A 1 261 ? -5.181 20.353 28.704 1.00 49.22 261 GLU A N 1
ATOM 2121 C CA . GLU A 1 261 ? -5.954 21.157 29.664 1.00 49.22 261 GLU A CA 1
ATOM 2122 C C . GLU A 1 261 ? -5.737 20.744 31.128 1.00 49.22 261 GLU A C 1
ATOM 2124 O O . GLU A 1 261 ? -5.868 21.578 32.012 1.00 49.22 261 GLU A O 1
ATOM 2129 N N . MET A 1 262 ? -5.357 19.492 31.408 1.00 43.50 262 MET A N 1
ATOM 2130 C CA . MET A 1 262 ? -5.029 19.041 32.773 1.00 43.50 262 MET A CA 1
ATOM 2131 C C . MET A 1 262 ? -3.577 19.326 33.199 1.00 43.50 262 MET A C 1
ATOM 2133 O O . MET A 1 262 ? -3.198 18.996 34.322 1.00 43.50 262 MET A O 1
ATOM 2137 N N . GLN A 1 263 ? -2.744 19.872 32.307 1.00 44.34 263 GLN A N 1
ATOM 2138 C CA . GLN A 1 263 ? -1.342 20.227 32.580 1.00 44.34 263 GLN A CA 1
ATOM 2139 C C . GLN A 1 263 ? -1.105 21.747 32.676 1.00 44.34 263 GLN A C 1
ATOM 2141 O O . GLN A 1 263 ? 0.048 22.169 32.786 1.00 44.34 263 GLN A O 1
ATOM 2146 N N . LEU A 1 264 ? -2.178 22.543 32.648 1.00 41.97 264 LEU A N 1
ATOM 2147 C CA . LEU A 1 264 ? -2.222 23.985 32.917 1.00 41.97 264 LEU A CA 1
ATOM 2148 C C . LEU A 1 264 ? -2.939 24.243 34.247 1.00 41.97 264 LEU A C 1
ATOM 2150 O O . LEU A 1 264 ? -2.565 25.238 34.906 1.00 41.97 264 LEU A O 1
#

Radius of gyration: 31.15 Å; Cα contacts (8 Å, |Δi|>4): 326; chains: 1; bounding box: 123×43×105 Å

Secondary structure (DSSP, 8-state):
-------------------HHHHHHHHHHHHHHHHHHHHHHHHHHHHHHS-EEEEEEEEETTEEEEEEEEEEEE-HHHHHHHSPPTTSSS-EEE--EEEEGGGS-HHHHHHHHT-SSSEEEEEEEEPTT-HHHHHHIIIIIIHHHHHHTEEEEEE-S--------------PPP-----------------HHHHHHHTS----EEEEE-S-HHHHHHHTTT-HHHHHHHHHTT---EEEEEE-GGGHHHHHHHHHHHHHHTT-